Protein AF-T1HCA0-F1 (afdb_monomer_lite)

Sequence (231 aa):
MEELENKDWEEFSPDELRRVELMRLKTLHKGHDAMHTEMVIIFFVTIIVAQIGLVEWKRRYPKSYQLVTLAAMWIIPMCLSIKNQWWRFIFLWLVFSCITAFIVKKAIEKPISGNTPGLVYMWFLLIYQLSFLLGIIGYVLFLLFLIRIDMFLGIKSQTMLESAVLFGFYGLYYGVLGQDIAEISSDKMASHIGDCNSGLNQLVADAFFFAKNNRPCLFPEDQCPRGLPGF

Radius of gyration: 29.6 Å; chains: 1; bounding box: 60×50×98 Å

Structure (mmCIF, N/CA/C/O backbone):
data_AF-T1HCA0-F1
#
_entry.id   AF-T1HCA0-F1
#
loop_
_atom_site.group_PDB
_atom_site.id
_atom_site.type_symbol
_atom_site.label_atom_id
_atom_site.label_alt_id
_atom_site.label_comp_id
_atom_site.label_asym_id
_atom_site.label_entity_id
_atom_site.label_seq_id
_atom_site.pdbx_PDB_ins_code
_atom_site.Cartn_x
_atom_site.Cartn_y
_atom_site.Cartn_z
_atom_site.occupancy
_atom_site.B_iso_or_equiv
_atom_site.auth_seq_id
_atom_site.auth_comp_id
_atom_site.auth_asym_id
_atom_site.auth_atom_id
_atom_site.pdbx_PDB_model_num
ATOM 1 N N . MET A 1 1 ? 0.538 -16.085 -52.237 1.00 51.94 1 MET A N 1
ATOM 2 C CA . MET A 1 1 ? 1.836 -16.529 -51.680 1.00 51.94 1 MET A CA 1
ATOM 3 C C . MET A 1 1 ? 2.446 -17.622 -52.541 1.00 51.94 1 MET A C 1
ATOM 5 O O . MET A 1 1 ? 3.647 -17.575 -52.725 1.00 51.94 1 MET A O 1
ATOM 9 N N . GLU A 1 2 ? 1.635 -18.493 -53.150 1.00 54.34 2 GLU A N 1
ATOM 10 C CA . GLU A 1 2 ? 2.074 -19.520 -54.115 1.00 54.34 2 GLU A CA 1
ATOM 11 C C . GLU A 1 2 ? 2.831 -18.967 -55.342 1.00 54.34 2 GLU A C 1
ATOM 13 O O . GLU A 1 2 ? 3.819 -19.551 -55.762 1.00 54.34 2 GLU A O 1
ATOM 18 N N . GLU A 1 3 ? 2.459 -17.794 -55.873 1.00 57.34 3 GLU A N 1
ATOM 19 C CA . GLU A 1 3 ? 3.181 -17.173 -57.006 1.00 57.34 3 GLU A CA 1
ATOM 20 C C . GLU A 1 3 ? 4.570 -16.608 -56.644 1.00 57.34 3 GLU A C 1
ATOM 22 O O . GLU A 1 3 ? 5.377 -16.360 -57.533 1.00 57.34 3 GLU A O 1
ATOM 27 N N . LEU A 1 4 ? 4.865 -16.392 -55.355 1.00 56.53 4 LEU A N 1
ATOM 28 C CA . LEU A 1 4 ? 6.145 -15.828 -54.895 1.00 56.53 4 LEU A CA 1
ATOM 29 C C . LEU A 1 4 ? 7.152 -16.901 -54.466 1.00 56.53 4 LEU A C 1
ATOM 31 O O . LEU A 1 4 ? 8.326 -16.590 -54.300 1.00 56.53 4 LEU A O 1
ATOM 35 N N . GLU A 1 5 ? 6.700 -18.139 -54.269 1.00 60.38 5 GLU A N 1
ATOM 36 C CA . GLU A 1 5 ? 7.543 -19.260 -53.837 1.00 60.38 5 GLU A CA 1
ATOM 37 C C . GLU A 1 5 ? 8.277 -19.924 -55.016 1.00 60.38 5 GLU A C 1
ATOM 39 O O . GLU A 1 5 ? 9.292 -20.580 -54.819 1.00 60.38 5 GLU A O 1
ATOM 44 N N . ASN A 1 6 ? 7.802 -19.704 -56.248 1.00 58.50 6 ASN A N 1
ATOM 45 C CA . ASN A 1 6 ? 8.311 -20.344 -57.466 1.00 58.50 6 ASN A CA 1
ATOM 46 C C . ASN A 1 6 ? 9.224 -19.433 -58.318 1.00 58.50 6 ASN A C 1
ATOM 48 O O . ASN A 1 6 ? 9.432 -19.700 -59.499 1.00 58.50 6 ASN A O 1
ATOM 52 N N . LYS A 1 7 ? 9.720 -18.324 -57.749 1.00 60.06 7 LYS A N 1
ATOM 53 C CA . LYS A 1 7 ? 10.650 -17.393 -58.411 1.00 60.06 7 LYS A CA 1
ATOM 54 C C . LYS A 1 7 ? 12.031 -17.526 -57.766 1.00 60.06 7 LYS A C 1
ATOM 56 O O . LYS A 1 7 ? 12.153 -17.376 -56.551 1.00 60.06 7 LYS A O 1
ATOM 61 N N . ASP A 1 8 ? 13.049 -17.819 -58.572 1.00 65.38 8 ASP A N 1
ATOM 62 C CA . ASP A 1 8 ? 14.426 -18.007 -58.107 1.00 65.38 8 ASP A CA 1
ATOM 63 C C . ASP A 1 8 ? 14.933 -16.766 -57.345 1.00 65.38 8 ASP A C 1
ATOM 65 O O . AS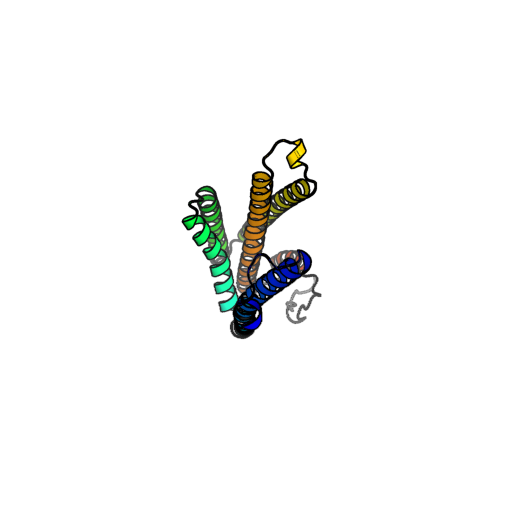P A 1 8 ? 14.748 -15.625 -57.775 1.00 65.38 8 ASP A O 1
ATOM 69 N N . TRP A 1 9 ? 15.595 -16.983 -56.199 1.00 58.47 9 TRP A N 1
ATOM 70 C CA . TRP A 1 9 ? 16.065 -15.934 -55.274 1.00 58.47 9 TRP A CA 1
ATOM 71 C C . TRP A 1 9 ? 17.003 -14.889 -55.908 1.00 58.47 9 TRP A C 1
ATOM 73 O O . TRP A 1 9 ? 17.239 -13.840 -55.309 1.00 58.47 9 TRP A O 1
ATOM 83 N N . GLU A 1 10 ? 17.529 -15.158 -57.105 1.00 61.62 10 GLU A N 1
ATOM 84 C CA . GLU A 1 10 ? 18.463 -14.295 -57.834 1.00 61.62 10 GLU A CA 1
ATOM 85 C C . GLU A 1 10 ? 17.783 -13.203 -58.686 1.00 61.62 10 GLU A C 1
ATOM 87 O O . GLU A 1 10 ? 18.464 -12.286 -59.140 1.00 61.62 10 GLU A O 1
ATOM 92 N N . GLU A 1 11 ? 16.456 -13.234 -58.873 1.00 66.81 11 GLU A N 1
ATOM 93 C CA . GLU A 1 11 ? 15.742 -12.294 -59.764 1.00 66.81 11 GLU A CA 1
ATOM 94 C C . GLU A 1 11 ? 14.946 -11.197 -59.020 1.00 66.81 11 GLU A C 1
ATOM 96 O O . GLU A 1 11 ? 14.224 -10.401 -59.626 1.00 66.81 11 GLU A O 1
ATOM 101 N N . PHE A 1 12 ? 15.052 -11.120 -57.692 1.00 63.50 12 PHE A N 1
ATOM 102 C CA . PHE A 1 12 ? 14.366 -10.079 -56.925 1.00 63.50 12 PHE A CA 1
ATOM 103 C C . PHE A 1 12 ? 15.141 -8.758 -56.955 1.00 63.50 12 PHE A C 1
ATOM 105 O O . PHE A 1 12 ? 16.256 -8.650 -56.440 1.00 63.50 12 PHE A O 1
ATOM 112 N N . SER A 1 13 ? 14.510 -7.707 -57.486 1.00 75.31 13 SER A N 1
ATOM 113 C CA . SER A 1 13 ? 14.992 -6.333 -57.294 1.00 75.31 13 SER A CA 1
ATOM 114 C C . SER A 1 13 ? 15.018 -5.992 -55.788 1.00 75.31 13 SER A C 1
ATOM 116 O O . SER A 1 13 ? 14.139 -6.449 -55.047 1.00 75.31 13 SER A O 1
ATOM 118 N N . PRO A 1 14 ? 15.971 -5.177 -55.286 1.00 78.38 14 PRO A N 1
ATOM 119 C CA . PRO A 1 14 ? 16.077 -4.829 -53.861 1.00 78.38 14 PRO A CA 1
ATOM 120 C C . PRO A 1 14 ? 14.783 -4.262 -53.246 1.00 78.38 14 PRO A C 1
ATOM 122 O O . PRO A 1 14 ? 14.549 -4.413 -52.043 1.00 78.38 14 PRO A O 1
ATOM 125 N N . ASP A 1 15 ? 13.914 -3.651 -54.053 1.00 78.69 15 ASP A N 1
ATOM 126 C CA . ASP A 1 15 ? 12.603 -3.168 -53.609 1.00 78.69 15 ASP A CA 1
ATOM 127 C C . ASP A 1 15 ? 11.562 -4.286 -53.463 1.00 78.69 15 ASP A C 1
ATOM 129 O O . ASP A 1 15 ? 10.713 -4.227 -52.569 1.00 78.69 15 ASP A O 1
ATOM 133 N N . GLU A 1 16 ? 11.621 -5.321 -54.302 1.00 80.44 16 GLU A N 1
ATOM 134 C CA . GLU A 1 16 ? 10.737 -6.487 -54.210 1.00 80.44 16 GLU A CA 1
ATOM 135 C C . GLU A 1 16 ? 11.078 -7.321 -52.975 1.00 80.44 16 GLU A C 1
ATOM 137 O O . GLU A 1 16 ? 10.179 -7.677 -52.210 1.00 80.44 16 GLU A O 1
ATOM 142 N N . LEU A 1 17 ? 12.373 -7.513 -52.698 1.00 81.94 17 LEU A N 1
ATOM 143 C CA . LEU A 1 17 ? 12.847 -8.196 -51.493 1.00 81.94 17 LEU A CA 1
ATOM 144 C C . LEU A 1 17 ? 12.362 -7.489 -50.217 1.00 81.94 17 LEU A C 1
ATOM 146 O O . LEU A 1 17 ? 11.850 -8.124 -49.294 1.00 81.94 17 LEU A O 1
ATOM 150 N N . ARG A 1 18 ? 12.438 -6.151 -50.184 1.00 82.44 18 ARG A N 1
ATOM 151 C CA . ARG A 1 18 ? 11.960 -5.347 -49.049 1.00 82.44 18 ARG A CA 1
ATOM 152 C C . ARG A 1 18 ? 10.444 -5.455 -48.859 1.00 82.44 18 ARG A C 1
ATOM 154 O O . ARG A 1 18 ? 9.968 -5.444 -47.725 1.00 82.44 18 ARG A O 1
ATOM 161 N N . ARG A 1 19 ? 9.675 -5.570 -49.948 1.00 84.44 19 ARG A N 1
ATOM 162 C CA . ARG A 1 19 ? 8.216 -5.773 -49.896 1.00 84.44 19 ARG A CA 1
ATOM 163 C C . ARG A 1 19 ? 7.855 -7.157 -49.375 1.00 84.44 19 ARG A C 1
ATOM 165 O O . ARG A 1 19 ? 6.946 -7.257 -48.553 1.00 84.44 19 ARG A O 1
ATOM 172 N N . VAL A 1 20 ? 8.563 -8.195 -49.818 1.00 83.25 20 VAL A N 1
ATOM 173 C CA . VAL A 1 20 ? 8.375 -9.567 -49.327 1.00 83.25 20 VAL A CA 1
ATOM 174 C C . VAL A 1 20 ? 8.704 -9.647 -47.838 1.00 83.25 20 VAL A C 1
ATOM 176 O O . VAL A 1 20 ? 7.881 -10.141 -47.068 1.00 83.25 20 VAL A O 1
ATOM 179 N N . GLU A 1 21 ? 9.824 -9.066 -47.403 1.00 84.88 21 GLU A N 1
ATOM 180 C CA . GLU A 1 21 ? 10.202 -9.033 -45.985 1.00 84.88 21 GLU A CA 1
ATOM 181 C C . GLU A 1 21 ? 9.181 -8.255 -45.144 1.00 84.88 21 GLU A C 1
ATOM 183 O O . GLU A 1 21 ? 8.747 -8.711 -44.089 1.00 8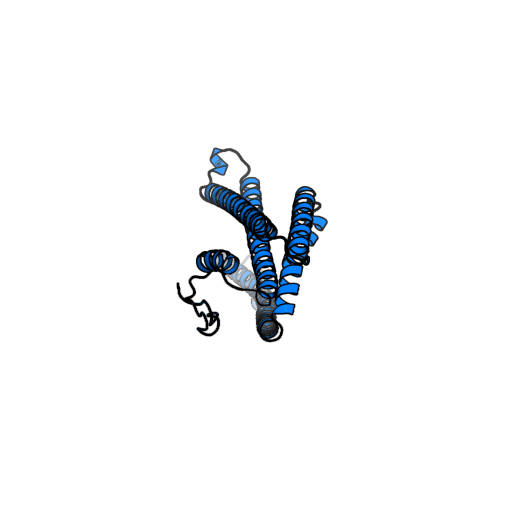4.88 21 GLU A O 1
ATOM 188 N N . LEU A 1 22 ? 8.690 -7.117 -45.640 1.00 85.69 22 LEU A N 1
ATOM 189 C CA . LEU A 1 22 ? 7.653 -6.343 -44.957 1.00 85.69 22 LEU A CA 1
ATOM 190 C C . LEU A 1 22 ? 6.315 -7.098 -44.877 1.00 85.69 22 LEU A C 1
ATOM 192 O O . LEU A 1 22 ? 5.613 -7.001 -43.869 1.00 85.69 22 LEU A O 1
ATOM 196 N N . MET A 1 23 ? 5.953 -7.870 -45.906 1.00 81.38 23 MET A N 1
ATOM 197 C CA . MET A 1 23 ? 4.779 -8.750 -45.874 1.00 81.38 23 MET A CA 1
ATOM 198 C C . MET A 1 23 ? 4.967 -9.915 -44.895 1.00 81.38 23 MET A C 1
ATOM 200 O O . MET A 1 23 ? 4.040 -10.243 -44.149 1.00 81.38 23 MET A O 1
ATOM 204 N N . ARG A 1 24 ? 6.170 -10.492 -44.826 1.00 80.75 24 ARG A N 1
ATOM 205 C CA . ARG A 1 24 ? 6.532 -11.529 -43.853 1.00 80.75 24 ARG A CA 1
ATOM 206 C C . ARG A 1 24 ? 6.477 -11.001 -42.417 1.00 80.75 24 ARG A C 1
ATOM 208 O O . ARG A 1 24 ? 5.853 -11.616 -41.559 1.00 80.75 24 ARG A O 1
ATOM 215 N N . LEU A 1 25 ? 7.022 -9.813 -42.162 1.00 78.31 25 LEU A N 1
ATOM 216 C CA . LEU A 1 25 ? 6.955 -9.157 -40.854 1.00 78.31 25 LEU A CA 1
ATOM 217 C C . LEU A 1 25 ? 5.512 -8.822 -40.455 1.00 78.31 25 LEU A C 1
ATOM 219 O O . LEU A 1 25 ? 5.135 -9.040 -39.304 1.00 78.31 25 LEU A O 1
ATOM 223 N N . LYS A 1 26 ? 4.683 -8.342 -41.391 1.00 79.88 26 LYS A N 1
ATOM 224 C CA . LYS A 1 26 ? 3.258 -8.061 -41.138 1.00 79.88 26 LYS A CA 1
ATOM 225 C C . LYS A 1 26 ? 2.451 -9.320 -40.837 1.00 79.88 26 LYS A C 1
ATOM 227 O O . LYS A 1 26 ? 1.577 -9.283 -39.979 1.00 79.88 26 LYS A O 1
ATOM 232 N N . THR A 1 27 ? 2.713 -10.423 -41.535 1.00 76.94 27 THR A N 1
ATOM 233 C CA . THR A 1 27 ? 2.020 -11.699 -41.288 1.00 76.94 27 THR A CA 1
ATOM 234 C C . THR A 1 27 ? 2.431 -12.311 -39.951 1.00 76.94 27 THR A C 1
ATOM 236 O O . THR A 1 27 ? 1.558 -12.777 -39.219 1.00 76.94 27 THR A O 1
ATOM 239 N N . LEU A 1 28 ? 3.714 -12.209 -39.583 1.00 75.94 28 LEU A N 1
ATOM 240 C CA . LEU A 1 28 ? 4.213 -12.625 -38.271 1.00 75.94 28 LEU A CA 1
ATOM 241 C C . LEU A 1 28 ? 3.566 -11.816 -37.129 1.00 75.94 28 LEU A C 1
ATOM 243 O O . LEU A 1 28 ? 3.091 -12.400 -36.156 1.00 75.94 28 LEU A O 1
ATOM 247 N N . HIS A 1 29 ? 3.477 -10.488 -37.275 1.00 71.75 29 HIS A N 1
ATOM 248 C CA . HIS A 1 29 ? 2.823 -9.628 -36.281 1.00 71.75 29 HIS A CA 1
ATOM 249 C C . HIS A 1 29 ? 1.315 -9.862 -36.216 1.00 71.75 29 HIS A C 1
ATOM 251 O O . HIS A 1 29 ? 0.778 -9.955 -35.126 1.00 71.75 29 HIS A O 1
ATOM 257 N N . LYS A 1 30 ? 0.623 -10.081 -37.339 1.00 74.50 30 LYS A N 1
ATOM 258 C CA . LYS A 1 30 ? -0.832 -10.308 -37.339 1.00 74.50 30 LYS A CA 1
ATOM 259 C C . LYS A 1 30 ? -1.256 -11.531 -36.513 1.00 74.50 30 LYS A C 1
ATOM 261 O O . LYS A 1 30 ? -2.300 -11.491 -35.866 1.00 74.50 30 LYS A O 1
ATOM 266 N N . GLY A 1 31 ? -0.464 -12.607 -36.528 1.00 71.12 31 GLY A N 1
ATOM 267 C CA . GLY A 1 31 ? -0.714 -13.786 -35.689 1.00 71.12 31 GLY A CA 1
ATOM 268 C C . GLY A 1 31 ? -0.434 -13.530 -34.204 1.00 71.12 31 GLY A C 1
ATOM 269 O O . GLY A 1 31 ? -1.200 -13.956 -33.343 1.00 71.12 31 GLY A O 1
ATOM 270 N N . HIS A 1 32 ? 0.629 -12.781 -33.911 1.00 74.25 32 HIS A N 1
ATOM 271 C CA . HIS A 1 32 ? 1.012 -12.400 -32.551 1.00 74.25 32 HIS A CA 1
ATOM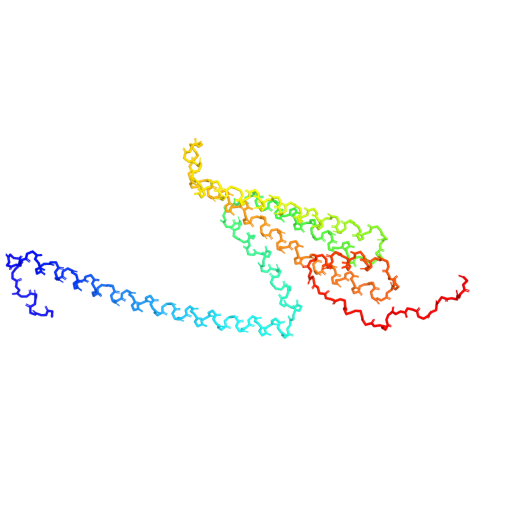 272 C C . HIS A 1 32 ? 0.032 -11.383 -31.929 1.00 74.25 32 HIS A C 1
ATOM 274 O O . HIS A 1 32 ? -0.367 -11.534 -30.777 1.00 74.25 32 HIS A O 1
ATOM 280 N N . ASP A 1 33 ? -0.429 -10.402 -32.706 1.00 76.94 33 ASP A N 1
ATOM 281 C CA . ASP A 1 33 ? -1.385 -9.363 -32.308 1.00 76.94 33 ASP A CA 1
ATOM 282 C C . ASP A 1 33 ? -2.769 -9.949 -32.022 1.00 76.94 33 ASP A C 1
ATOM 284 O O . ASP A 1 33 ? -3.442 -9.521 -31.083 1.00 76.94 33 ASP A O 1
ATOM 288 N N . ALA A 1 34 ? -3.188 -10.964 -32.787 1.00 79.62 34 ALA A N 1
ATOM 289 C CA . ALA A 1 34 ? -4.429 -11.689 -32.526 1.00 79.62 34 ALA A CA 1
ATOM 290 C C . ALA A 1 34 ? -4.383 -12.416 -31.168 1.00 79.62 34 ALA A C 1
ATOM 292 O O . ALA A 1 34 ? -5.332 -12.310 -30.392 1.00 79.62 34 ALA A O 1
ATOM 293 N N . MET A 1 35 ? -3.261 -13.071 -30.839 1.00 79.81 35 MET A N 1
ATOM 294 C CA . MET A 1 35 ? -3.070 -13.722 -29.533 1.00 79.81 35 MET A CA 1
ATOM 295 C C . MET A 1 35 ? -2.995 -12.717 -28.375 1.00 79.81 35 MET A C 1
ATOM 297 O O . MET A 1 35 ? -3.595 -12.942 -27.323 1.00 79.81 35 MET A O 1
ATOM 301 N N . HIS A 1 36 ? -2.304 -11.586 -28.554 1.00 85.31 36 HIS A N 1
ATOM 302 C CA . HIS A 1 36 ? -2.290 -10.515 -27.548 1.00 85.31 36 HIS A CA 1
ATOM 303 C C . HIS A 1 36 ? -3.674 -9.935 -27.306 1.00 85.31 36 HIS A C 1
ATOM 305 O O . HIS A 1 36 ? -4.057 -9.706 -26.160 1.00 85.31 36 HIS A O 1
ATOM 311 N N . THR A 1 37 ? -4.443 -9.736 -28.373 1.00 88.94 37 THR A N 1
ATOM 312 C CA . THR A 1 37 ? -5.800 -9.195 -28.284 1.00 88.94 37 THR A CA 1
ATOM 313 C C . THR A 1 37 ? -6.703 -10.113 -27.458 1.00 88.94 37 THR A C 1
ATOM 315 O O . THR A 1 37 ? -7.434 -9.631 -26.595 1.00 88.94 37 THR A O 1
ATOM 318 N N . GLU A 1 38 ? -6.609 -11.431 -27.644 1.00 88.12 38 GLU A N 1
ATOM 319 C CA . GLU A 1 38 ? -7.391 -12.400 -26.868 1.00 88.12 38 GLU A CA 1
ATOM 320 C C . GLU A 1 38 ? -7.034 -12.376 -25.371 1.00 88.12 38 GLU A C 1
ATOM 322 O O . GLU A 1 38 ? -7.925 -12.247 -24.524 1.00 88.12 38 GLU A O 1
ATOM 327 N N . MET A 1 39 ? -5.738 -12.413 -25.036 1.00 88.06 39 MET A N 1
ATOM 328 C CA . MET A 1 39 ? -5.272 -12.326 -23.645 1.00 88.06 39 MET A CA 1
ATOM 329 C C . MET A 1 39 ? -5.745 -11.035 -22.965 1.00 88.06 39 MET A C 1
ATOM 331 O O . MET A 1 39 ? -6.207 -11.060 -21.822 1.00 88.06 39 MET A O 1
ATOM 335 N N . VAL A 1 40 ? -5.676 -9.911 -23.681 1.00 91.69 40 VAL A N 1
ATOM 336 C CA . VAL A 1 40 ? -6.095 -8.600 -23.180 1.00 91.69 40 VAL A CA 1
ATOM 337 C C . VAL A 1 40 ? -7.606 -8.548 -22.947 1.00 91.69 40 VAL A C 1
ATOM 339 O O . VAL A 1 40 ? -8.038 -8.057 -21.905 1.00 91.69 40 VAL A O 1
ATOM 342 N N . ILE A 1 41 ? -8.423 -9.086 -23.856 1.00 93.56 41 ILE A N 1
ATOM 343 C CA . ILE A 1 41 ? -9.885 -9.097 -23.696 1.00 93.56 41 ILE A CA 1
ATOM 344 C C . ILE A 1 41 ? -10.294 -9.918 -22.469 1.00 93.56 41 ILE A C 1
ATOM 346 O O . ILE A 1 41 ? -11.071 -9.432 -21.643 1.00 93.56 41 ILE A O 1
ATOM 350 N N . ILE A 1 42 ? -9.745 -11.125 -22.300 1.00 93.88 42 ILE A N 1
ATOM 351 C CA . ILE A 1 42 ? -10.035 -11.970 -21.128 1.00 93.88 42 ILE A CA 1
ATOM 352 C C . ILE A 1 42 ? -9.595 -11.261 -19.840 1.00 93.88 42 ILE A C 1
ATOM 354 O O . ILE A 1 42 ? -10.330 -11.236 -18.849 1.00 93.88 42 ILE A O 1
ATOM 358 N N . PHE A 1 43 ? -8.428 -10.621 -19.855 1.00 94.31 43 PHE A N 1
ATOM 359 C CA . PHE A 1 43 ? -7.937 -9.831 -18.732 1.00 94.31 43 PHE A CA 1
ATOM 360 C C . PHE A 1 43 ? -8.872 -8.661 -18.376 1.00 94.31 43 PHE A C 1
ATOM 362 O O . PHE A 1 43 ? -9.226 -8.486 -17.211 1.00 94.31 43 PHE A O 1
ATOM 369 N N . PHE A 1 44 ? -9.360 -7.901 -19.359 1.00 95.62 44 PHE A N 1
ATOM 370 C CA . PHE A 1 44 ? -10.319 -6.822 -19.104 1.00 95.62 44 PHE A CA 1
ATOM 371 C C . PHE A 1 44 ? -11.641 -7.338 -18.539 1.00 95.62 44 PHE A C 1
ATOM 373 O O . PHE A 1 44 ? -12.142 -6.785 -17.560 1.00 95.62 44 PHE A O 1
ATOM 380 N N . VAL A 1 45 ? -12.191 -8.412 -19.110 1.00 96.25 45 VAL A N 1
ATOM 381 C CA . VAL A 1 45 ? -13.444 -9.009 -18.626 1.00 96.25 45 VAL A CA 1
ATOM 382 C C . VAL A 1 45 ? -13.287 -9.487 -17.183 1.00 96.25 45 VAL A C 1
ATOM 384 O O . VAL A 1 45 ? -14.115 -9.158 -16.332 1.00 96.25 45 VAL A O 1
ATOM 387 N N . THR A 1 46 ? -12.206 -10.208 -16.878 1.00 95.88 46 THR A N 1
ATOM 388 C CA . THR A 1 46 ? -11.936 -10.690 -15.514 1.00 95.88 46 THR A CA 1
ATOM 389 C C . THR A 1 46 ? -11.744 -9.546 -14.520 1.00 95.88 46 THR A C 1
ATOM 391 O O . THR A 1 46 ? -12.310 -9.610 -13.427 1.00 95.88 46 THR A O 1
ATOM 394 N N . ILE A 1 47 ? -11.044 -8.467 -14.894 1.00 95.56 47 ILE A N 1
ATOM 395 C CA . ILE A 1 47 ? -10.932 -7.267 -14.054 1.00 95.56 47 ILE A CA 1
ATOM 396 C C . ILE A 1 47 ? -12.306 -6.655 -13.801 1.00 95.56 47 ILE A C 1
ATOM 398 O O . ILE A 1 47 ? -12.632 -6.385 -12.650 1.00 95.56 47 ILE A O 1
ATOM 402 N N . ILE A 1 48 ? -13.123 -6.445 -14.835 1.00 96.31 48 ILE A N 1
ATOM 403 C CA . ILE A 1 48 ? -14.442 -5.813 -14.684 1.00 96.31 48 ILE A CA 1
ATOM 404 C C . ILE A 1 48 ? -15.317 -6.626 -13.723 1.00 96.31 48 ILE A C 1
ATOM 406 O O . ILE A 1 48 ? -15.897 -6.065 -12.791 1.00 96.31 48 ILE A O 1
ATOM 410 N N . VAL A 1 49 ? -15.363 -7.949 -13.896 1.00 96.25 49 VAL A N 1
ATOM 411 C CA . VAL A 1 49 ? -16.124 -8.842 -13.010 1.00 96.25 49 VAL A CA 1
ATOM 412 C C . VAL A 1 49 ? -15.595 -8.777 -11.574 1.00 96.25 49 VAL A C 1
ATOM 414 O O . VAL A 1 49 ? -16.386 -8.648 -10.638 1.00 96.25 49 VAL A O 1
ATOM 417 N N . ALA A 1 50 ? -14.272 -8.804 -11.386 1.00 93.50 50 ALA A N 1
ATOM 418 C CA . ALA A 1 50 ? -13.660 -8.683 -10.065 1.00 93.50 50 ALA A CA 1
ATOM 419 C C . ALA A 1 50 ? -13.986 -7.337 -9.395 1.00 93.50 50 ALA A C 1
ATOM 421 O O . ALA A 1 50 ? -14.335 -7.312 -8.215 1.00 93.50 50 ALA A O 1
ATOM 422 N N . GLN A 1 51 ? -13.937 -6.227 -10.140 1.00 93.69 51 GLN A N 1
ATOM 423 C CA . GLN A 1 51 ? -14.273 -4.896 -9.628 1.00 93.69 51 GLN A CA 1
ATOM 424 C C . GLN A 1 51 ? -15.736 -4.814 -9.182 1.00 93.69 51 GLN A C 1
ATOM 426 O O . GLN A 1 51 ? -16.014 -4.340 -8.080 1.00 93.69 51 GLN A O 1
ATOM 431 N N . ILE A 1 52 ? -16.673 -5.332 -9.986 1.00 95.50 52 ILE A N 1
ATOM 432 C CA . ILE A 1 52 ? -18.096 -5.383 -9.615 1.00 95.50 52 ILE A CA 1
ATOM 433 C C . ILE A 1 52 ? -18.283 -6.212 -8.337 1.00 95.50 52 ILE A C 1
ATOM 435 O O . ILE A 1 52 ? -18.969 -5.772 -7.411 1.00 95.50 52 ILE A O 1
ATOM 439 N N . GLY A 1 53 ? -17.634 -7.377 -8.257 1.00 92.56 53 GLY A N 1
ATOM 440 C CA . GLY A 1 53 ? -17.679 -8.238 -7.076 1.00 92.56 53 GLY A CA 1
ATOM 441 C C . GLY A 1 53 ? -17.163 -7.545 -5.813 1.00 92.56 53 GLY A C 1
ATOM 442 O O . GLY A 1 53 ? -17.818 -7.601 -4.773 1.00 92.56 53 GLY A O 1
ATOM 443 N N . LEU A 1 54 ? -16.032 -6.837 -5.902 1.00 89.44 54 LEU A N 1
ATOM 444 C CA . LEU A 1 54 ? -15.456 -6.091 -4.778 1.00 89.44 54 LEU A CA 1
ATOM 445 C C . LEU A 1 54 ? -16.361 -4.945 -4.313 1.00 89.44 54 LEU A C 1
ATOM 447 O O . LEU A 1 54 ? -16.561 -4.774 -3.109 1.00 89.44 54 LEU A O 1
ATOM 451 N N . VAL A 1 55 ? -16.935 -4.177 -5.244 1.00 91.25 55 VAL A N 1
ATOM 452 C CA . VAL A 1 55 ? -17.839 -3.064 -4.914 1.00 91.25 55 VAL A CA 1
ATOM 453 C C . VAL A 1 55 ? -19.114 -3.577 -4.245 1.00 91.25 55 VAL A C 1
ATOM 455 O O . VAL A 1 55 ? -19.526 -3.041 -3.212 1.00 91.25 55 VAL A O 1
ATOM 458 N N . GLU A 1 56 ? -19.717 -4.640 -4.780 1.00 92.88 56 GLU A N 1
ATOM 459 C CA . GLU A 1 56 ? -20.928 -5.224 -4.200 1.00 92.88 56 GLU A CA 1
ATOM 460 C C . GLU A 1 56 ? -20.647 -5.863 -2.832 1.00 92.88 56 GLU A C 1
ATOM 462 O O . GLU A 1 56 ? -21.443 -5.719 -1.900 1.00 92.88 56 GLU A O 1
ATOM 467 N N . TRP A 1 57 ? -19.486 -6.502 -2.665 1.00 90.69 57 TRP A N 1
ATOM 468 C CA . TRP A 1 57 ? -19.068 -7.048 -1.377 1.00 90.69 57 TRP A CA 1
ATOM 469 C C . TRP A 1 57 ? -18.860 -5.951 -0.328 1.00 90.69 57 TRP A C 1
ATOM 471 O O . TRP A 1 57 ? -19.384 -6.065 0.785 1.00 90.69 57 TRP A O 1
ATOM 481 N N . LYS A 1 58 ? -18.190 -4.850 -0.694 1.00 87.50 58 LYS A N 1
ATOM 482 C CA . LYS A 1 58 ? -18.032 -3.674 0.174 1.00 87.50 58 LYS A CA 1
ATOM 483 C C . LYS A 1 58 ? -19.385 -3.089 0.589 1.00 87.50 58 LYS A C 1
ATOM 485 O O . LYS A 1 58 ? -19.538 -2.679 1.738 1.00 87.50 58 LYS A O 1
ATOM 490 N N . ARG A 1 59 ? -20.367 -3.074 -0.320 1.00 85.44 59 ARG A N 1
ATOM 491 C CA . ARG A 1 59 ? -21.724 -2.568 -0.057 1.00 85.44 59 ARG A CA 1
ATOM 492 C C . ARG A 1 59 ? -22.516 -3.466 0.896 1.00 85.44 59 ARG A C 1
ATOM 494 O O . ARG A 1 59 ? -23.204 -2.947 1.769 1.00 85.44 59 ARG A O 1
ATOM 501 N N . ARG A 1 60 ? -22.431 -4.794 0.743 1.00 86.50 60 ARG A N 1
ATOM 502 C CA . ARG A 1 60 ? -23.193 -5.752 1.570 1.00 86.50 60 ARG A CA 1
ATOM 503 C C . ARG A 1 60 ? -22.574 -6.005 2.940 1.00 86.50 60 ARG A C 1
ATOM 505 O O . ARG A 1 60 ? -23.302 -6.100 3.922 1.00 86.50 60 ARG A O 1
ATOM 512 N N . TYR A 1 61 ? -21.249 -6.127 3.011 1.00 86.94 61 TYR A N 1
ATOM 513 C CA . TYR A 1 61 ? -20.542 -6.527 4.230 1.00 86.94 61 TYR A CA 1
ATOM 514 C C . TYR A 1 61 ? -19.311 -5.647 4.480 1.00 86.94 61 TYR A C 1
ATOM 516 O O . TYR A 1 61 ? -18.179 -6.135 4.408 1.00 86.94 61 TYR A O 1
ATOM 524 N N . PRO A 1 62 ? -19.496 -4.362 4.836 1.00 80.31 62 PRO A N 1
ATOM 525 C CA . PRO A 1 62 ? -18.389 -3.417 4.986 1.00 80.31 62 PRO A CA 1
ATOM 526 C C . PRO A 1 62 ? -17.366 -3.856 6.043 1.00 80.31 62 PRO A C 1
ATOM 528 O O . PRO A 1 62 ? -16.165 -3.738 5.818 1.00 80.31 62 PRO A O 1
ATOM 531 N N . LYS A 1 63 ? -17.816 -4.440 7.164 1.00 76.81 63 LYS A N 1
ATOM 532 C CA . LYS A 1 63 ? -16.923 -4.917 8.236 1.00 76.81 63 LYS A CA 1
ATOM 533 C C . LYS A 1 63 ? -16.075 -6.122 7.812 1.00 76.81 63 LYS A C 1
ATOM 535 O O . LYS A 1 63 ? -14.898 -6.188 8.150 1.00 76.81 63 LYS A O 1
ATOM 540 N N . SER A 1 64 ? -16.651 -7.059 7.053 1.00 84.19 64 SER A N 1
ATOM 541 C CA . SER A 1 64 ? -15.905 -8.205 6.513 1.00 84.19 64 SER A CA 1
ATOM 542 C C . SER A 1 64 ? -14.921 -7.755 5.437 1.00 84.19 64 SER A C 1
ATOM 544 O O . SER A 1 64 ? -13.762 -8.156 5.483 1.00 84.19 64 SER A O 1
ATOM 546 N N . TYR A 1 65 ? -15.354 -6.864 4.540 1.00 85.25 65 TYR A N 1
ATOM 547 C CA . TYR A 1 65 ? -14.497 -6.273 3.518 1.00 85.25 65 TYR A CA 1
ATOM 548 C C . TYR A 1 65 ? -13.281 -5.585 4.147 1.00 85.25 65 TYR A C 1
ATOM 550 O O . TYR A 1 65 ? -12.163 -5.951 3.813 1.00 85.25 65 TYR A O 1
ATOM 558 N N . GLN A 1 66 ? -13.484 -4.683 5.118 1.00 80.94 66 GLN A N 1
ATOM 559 C CA . GLN A 1 66 ? -12.393 -3.977 5.805 1.00 80.94 66 GLN A CA 1
ATOM 560 C C . GLN A 1 66 ? -11.398 -4.934 6.476 1.00 80.94 66 GLN A C 1
ATOM 562 O O . GLN A 1 66 ? -10.191 -4.744 6.354 1.00 80.94 66 GLN A O 1
ATOM 567 N N . LEU A 1 67 ? -11.877 -5.981 7.161 1.00 82.81 67 LEU A N 1
ATOM 568 C CA . LEU A 1 67 ? -10.995 -6.964 7.800 1.00 82.81 67 LEU A CA 1
ATOM 569 C C . LEU A 1 67 ? -10.196 -7.775 6.779 1.00 82.81 67 LEU A C 1
ATOM 571 O O . LEU A 1 67 ? -9.000 -7.984 6.977 1.00 82.81 67 LEU A O 1
ATOM 575 N N . VAL A 1 68 ? -10.833 -8.225 5.694 1.00 86.94 68 VAL A N 1
ATOM 576 C CA . VAL A 1 68 ? -10.138 -9.011 4.668 1.00 86.94 68 VAL A CA 1
ATOM 577 C C . VAL A 1 68 ? -9.160 -8.143 3.889 1.00 86.94 68 VAL A C 1
ATOM 579 O O . VAL A 1 68 ? -8.044 -8.592 3.648 1.00 86.94 68 VAL A O 1
ATOM 582 N N . THR A 1 69 ? -9.511 -6.904 3.539 1.00 86.31 69 THR A N 1
ATOM 583 C CA . THR A 1 69 ? -8.575 -5.996 2.864 1.00 86.31 69 THR A CA 1
ATOM 584 C C . THR A 1 69 ? -7.404 -5.635 3.762 1.00 86.31 69 THR A C 1
ATOM 586 O O . THR A 1 69 ? -6.273 -5.660 3.290 1.00 86.31 69 THR A O 1
ATOM 589 N N . LEU A 1 70 ? -7.639 -5.395 5.056 1.00 83.88 70 LEU A N 1
ATOM 590 C CA . LEU A 1 70 ? -6.566 -5.162 6.021 1.00 83.88 70 LEU A CA 1
ATOM 591 C C . LEU A 1 70 ? -5.648 -6.388 6.129 1.00 83.88 70 LEU A C 1
ATOM 593 O O . LEU A 1 70 ? -4.429 -6.258 6.048 1.00 83.88 70 LEU A O 1
ATOM 597 N N . ALA A 1 71 ? -6.222 -7.587 6.263 1.00 86.19 71 ALA A N 1
ATOM 598 C CA . ALA A 1 71 ? -5.455 -8.827 6.341 1.00 86.19 71 ALA A CA 1
ATOM 599 C C . ALA A 1 71 ? -4.673 -9.096 5.048 1.00 86.19 71 ALA A C 1
ATOM 601 O O . ALA A 1 71 ? -3.497 -9.443 5.102 1.00 86.19 71 ALA A O 1
ATOM 602 N N . ALA A 1 72 ? -5.292 -8.895 3.884 1.00 86.69 72 ALA A N 1
ATOM 603 C CA . ALA A 1 72 ? -4.643 -9.047 2.590 1.00 86.69 72 ALA A CA 1
ATOM 604 C C . ALA A 1 72 ? -3.489 -8.050 2.436 1.00 86.69 72 ALA A C 1
ATOM 606 O O . ALA A 1 72 ? -2.377 -8.454 2.093 1.00 86.69 72 ALA A O 1
ATOM 607 N N . MET A 1 73 ? -3.720 -6.773 2.755 1.00 85.75 73 MET A N 1
ATOM 608 C CA . MET A 1 73 ? -2.691 -5.740 2.670 1.00 85.75 73 MET A CA 1
ATOM 609 C C . MET A 1 73 ? -1.532 -6.020 3.635 1.00 85.75 73 MET A C 1
ATOM 611 O O . MET A 1 73 ? -0.386 -5.785 3.276 1.00 85.75 73 MET A O 1
ATOM 615 N N . TRP A 1 74 ? -1.797 -6.607 4.804 1.00 85.12 74 TRP A N 1
ATOM 616 C CA . TRP A 1 74 ? -0.776 -7.001 5.780 1.00 85.12 74 TRP A CA 1
ATOM 617 C C . TRP A 1 74 ? 0.005 -8.267 5.354 1.00 85.12 74 TRP A C 1
ATOM 619 O O . TRP A 1 74 ? 1.232 -8.322 5.486 1.00 85.12 74 TRP A O 1
ATOM 629 N N . ILE A 1 75 ? -0.678 -9.296 4.837 1.00 85.31 75 ILE A N 1
ATOM 630 C CA . ILE A 1 75 ? -0.097 -10.622 4.544 1.00 85.31 75 ILE A CA 1
ATOM 631 C C . ILE A 1 75 ? 0.649 -10.651 3.204 1.00 85.31 75 ILE A C 1
ATOM 633 O O . ILE A 1 75 ? 1.699 -11.291 3.113 1.00 85.31 75 ILE A O 1
ATOM 637 N N . ILE A 1 76 ? 0.147 -9.975 2.164 1.00 86.44 76 ILE A N 1
ATOM 638 C CA . ILE A 1 76 ? 0.739 -10.032 0.814 1.00 86.44 76 ILE A CA 1
ATOM 639 C C . ILE A 1 76 ? 2.223 -9.600 0.827 1.00 86.44 76 ILE A C 1
ATOM 641 O O . ILE A 1 76 ? 3.065 -10.369 0.350 1.00 86.44 76 ILE A O 1
ATOM 645 N N . PRO A 1 77 ? 2.603 -8.451 1.421 1.00 80.88 77 PRO A N 1
ATOM 646 C CA . PRO A 1 77 ? 4.001 -8.010 1.465 1.00 80.88 77 PRO A CA 1
ATOM 647 C C . PRO A 1 77 ? 4.884 -8.910 2.331 1.00 80.88 77 PRO A C 1
ATOM 649 O O . PRO A 1 77 ? 6.069 -9.082 2.042 1.00 80.88 77 PRO A O 1
ATOM 652 N N . MET A 1 78 ? 4.311 -9.533 3.363 1.00 80.25 78 MET A N 1
ATOM 653 C CA . MET A 1 78 ? 5.010 -10.506 4.201 1.00 80.25 78 MET A CA 1
ATOM 654 C C . MET A 1 78 ? 5.333 -11.786 3.420 1.00 80.25 78 MET A C 1
ATOM 656 O O . MET A 1 78 ? 6.483 -12.228 3.424 1.00 80.25 78 MET A O 1
ATOM 660 N N . CYS A 1 79 ? 4.369 -12.325 2.670 1.00 83.81 79 CYS A N 1
ATOM 661 C CA . CYS A 1 79 ? 4.585 -13.498 1.825 1.00 83.81 79 CYS A CA 1
ATOM 662 C C . CYS A 1 79 ? 5.688 -13.244 0.782 1.00 83.81 79 CYS A C 1
ATOM 664 O O . CYS A 1 79 ? 6.602 -14.058 0.632 1.00 83.81 79 CYS A O 1
ATOM 666 N N . LEU A 1 80 ? 5.659 -12.082 0.119 1.00 82.44 80 LEU A N 1
ATOM 667 C CA . LEU A 1 80 ? 6.694 -11.686 -0.843 1.00 82.44 80 LEU A CA 1
ATOM 668 C C . LEU A 1 80 ? 8.078 -11.552 -0.189 1.00 82.44 80 LEU A C 1
ATOM 670 O O . LEU A 1 80 ? 9.073 -12.026 -0.737 1.00 82.44 80 LEU A O 1
ATOM 674 N N . SER A 1 81 ? 8.144 -10.970 1.008 1.00 81.19 81 SER A N 1
ATOM 675 C CA . SER A 1 81 ? 9.409 -10.746 1.720 1.00 81.19 81 SER A CA 1
ATOM 676 C C . SER A 1 81 ? 10.057 -12.039 2.221 1.00 81.19 81 SER A C 1
ATOM 678 O O . SER A 1 81 ? 11.284 -12.153 2.207 1.00 81.19 81 SER A O 1
ATOM 680 N N . ILE A 1 82 ? 9.254 -13.034 2.616 1.00 81.06 82 ILE A N 1
ATOM 681 C CA . ILE A 1 82 ? 9.742 -14.372 2.988 1.00 81.06 82 ILE A CA 1
ATOM 682 C C . ILE A 1 82 ? 10.311 -15.095 1.763 1.00 81.06 82 ILE A C 1
ATOM 684 O O . ILE A 1 82 ? 11.405 -15.664 1.840 1.00 81.06 82 ILE A O 1
ATOM 688 N N . LYS A 1 83 ? 9.615 -15.033 0.617 1.00 81.19 83 LYS A N 1
ATOM 689 C CA . LYS A 1 83 ? 10.091 -15.645 -0.636 1.00 81.19 83 LYS A CA 1
ATOM 690 C C . LYS A 1 83 ? 11.404 -15.028 -1.122 1.00 81.19 83 LYS A C 1
ATOM 692 O O . LYS A 1 83 ? 12.260 -15.756 -1.609 1.00 81.19 83 LYS A O 1
ATOM 697 N N . ASN A 1 84 ? 11.588 -13.724 -0.924 1.00 79.38 84 ASN A N 1
ATOM 698 C CA . ASN A 1 84 ? 12.806 -13.011 -1.316 1.00 79.38 84 ASN A CA 1
ATOM 699 C C . ASN A 1 84 ? 13.913 -13.011 -0.236 1.00 79.38 84 ASN A C 1
ATOM 701 O O . ASN A 1 84 ? 14.961 -12.408 -0.457 1.00 79.38 84 ASN A O 1
ATOM 705 N N . GLN A 1 85 ? 13.714 -13.677 0.915 1.00 70.62 85 GLN A N 1
ATOM 706 C CA . GLN A 1 85 ? 14.673 -13.753 2.037 1.00 70.62 85 GLN A CA 1
ATOM 707 C C . GLN A 1 85 ? 15.140 -12.378 2.561 1.00 70.62 85 GLN A C 1
ATOM 709 O O . GLN A 1 85 ? 16.293 -12.179 2.951 1.00 70.62 85 GLN A O 1
ATOM 714 N N . TRP A 1 86 ? 14.237 -11.397 2.602 1.00 76.94 86 TRP A N 1
ATOM 715 C CA . TRP A 1 86 ? 14.545 -10.044 3.075 1.00 76.94 86 TRP A CA 1
ATOM 716 C C . TRP A 1 86 ? 14.394 -9.923 4.596 1.00 76.94 86 TRP A C 1
ATOM 718 O O . TRP A 1 86 ? 13.420 -9.377 5.113 1.00 76.94 86 TRP A O 1
ATOM 728 N N . TRP A 1 87 ? 15.405 -10.392 5.331 1.00 78.38 87 TRP A N 1
ATOM 729 C CA . TRP A 1 87 ? 15.424 -10.413 6.804 1.00 78.38 87 TRP A CA 1
ATOM 730 C C . TRP A 1 87 ? 15.167 -9.049 7.466 1.00 78.38 87 TRP A C 1
ATOM 732 O O . TRP A 1 87 ? 14.488 -8.974 8.489 1.00 78.38 87 TRP A O 1
ATOM 742 N N . ARG A 1 88 ? 15.649 -7.954 6.861 1.00 78.50 88 ARG A N 1
ATOM 743 C CA . ARG A 1 88 ? 15.434 -6.583 7.365 1.00 78.50 88 ARG A CA 1
ATOM 744 C C . ARG A 1 88 ? 13.952 -6.191 7.365 1.00 78.50 88 ARG A C 1
ATOM 746 O O . ARG A 1 88 ? 13.485 -5.582 8.323 1.00 78.50 88 ARG A O 1
ATOM 753 N N . PHE A 1 89 ? 13.220 -6.572 6.315 1.00 79.50 89 PHE A N 1
ATOM 754 C CA . PHE A 1 89 ? 11.781 -6.323 6.202 1.00 79.50 89 PHE A CA 1
ATOM 755 C C . PHE A 1 89 ? 11.020 -7.119 7.260 1.00 79.50 89 PHE A C 1
ATOM 757 O O . PHE A 1 89 ? 10.176 -6.564 7.954 1.00 79.50 89 PHE A O 1
ATOM 764 N N . ILE A 1 90 ? 11.356 -8.404 7.418 1.00 82.88 90 ILE A N 1
ATOM 765 C CA . ILE A 1 90 ? 10.694 -9.304 8.371 1.00 82.88 90 ILE A CA 1
ATOM 766 C C . ILE A 1 90 ? 10.843 -8.782 9.804 1.00 82.88 90 ILE A C 1
ATOM 768 O O . ILE A 1 90 ? 9.866 -8.765 10.549 1.00 82.88 90 ILE A O 1
ATOM 772 N N . PHE A 1 91 ? 12.033 -8.302 10.177 1.00 85.25 91 PHE A N 1
ATOM 773 C CA . PHE A 1 91 ? 12.261 -7.723 11.501 1.00 85.25 91 PHE A CA 1
ATOM 774 C C . PHE A 1 91 ? 11.405 -6.472 11.744 1.00 85.25 91 PHE A C 1
ATOM 776 O O . PHE A 1 91 ? 10.675 -6.415 12.733 1.00 85.25 91 PHE A O 1
ATOM 783 N N . LEU A 1 92 ? 11.445 -5.493 10.831 1.00 83.75 92 LEU A N 1
ATOM 784 C CA . LEU A 1 92 ? 10.645 -4.265 10.948 1.00 83.75 92 LEU A CA 1
ATOM 785 C C . LEU A 1 92 ? 9.143 -4.564 10.978 1.00 83.75 92 LEU A C 1
ATOM 787 O O . LEU A 1 92 ? 8.417 -4.010 11.801 1.00 83.75 92 LEU A O 1
ATOM 791 N N . TRP A 1 93 ? 8.693 -5.485 10.128 1.00 86.44 93 TRP A N 1
ATOM 792 C CA . TRP A 1 93 ? 7.306 -5.924 10.069 1.00 86.44 93 TRP A CA 1
ATOM 793 C C . TRP A 1 93 ? 6.865 -6.607 11.368 1.00 86.44 93 TRP A C 1
ATOM 795 O O . TRP A 1 93 ? 5.757 -6.356 11.840 1.00 86.44 93 TRP A O 1
ATOM 805 N N . LEU A 1 94 ? 7.719 -7.436 11.980 1.00 85.88 94 LEU A N 1
ATOM 806 C CA . LEU A 1 94 ? 7.413 -8.117 13.240 1.00 85.88 94 LEU A CA 1
ATOM 807 C C . LEU A 1 94 ? 7.318 -7.118 14.392 1.00 85.88 94 LEU A C 1
ATOM 809 O O . LEU A 1 94 ? 6.366 -7.180 15.170 1.00 85.88 94 LEU A O 1
ATOM 813 N N . VAL A 1 95 ? 8.254 -6.169 14.473 1.00 86.44 95 VAL A N 1
ATOM 814 C CA . VAL A 1 95 ? 8.210 -5.079 15.460 1.00 86.44 95 VAL A CA 1
ATOM 815 C C . VAL A 1 95 ? 6.933 -4.261 15.282 1.00 86.44 95 VAL A C 1
ATOM 817 O O . VAL A 1 95 ? 6.188 -4.077 16.244 1.00 86.44 95 VAL A O 1
ATOM 820 N N . PHE A 1 96 ? 6.627 -3.843 14.053 1.00 85.00 96 PHE A N 1
ATOM 821 C CA . PHE A 1 96 ? 5.405 -3.104 13.744 1.00 85.00 96 PHE A CA 1
ATOM 822 C C . PHE A 1 96 ? 4.149 -3.894 14.136 1.00 85.00 96 PHE A C 1
ATOM 824 O O . PHE A 1 96 ? 3.257 -3.355 14.791 1.00 85.00 96 PHE A O 1
ATOM 831 N N . SER A 1 97 ? 4.101 -5.183 13.801 1.00 86.56 97 SER A N 1
ATOM 832 C CA . SER A 1 97 ? 2.974 -6.068 14.106 1.00 86.56 97 SER A CA 1
ATOM 833 C C . SER A 1 97 ? 2.779 -6.258 15.608 1.00 86.56 97 SER A C 1
ATOM 835 O O . SER A 1 97 ? 1.656 -6.177 16.104 1.00 86.56 97 SER A O 1
ATOM 837 N N . CYS A 1 98 ? 3.873 -6.457 16.344 1.00 86.19 98 CYS A N 1
ATOM 838 C CA . CYS A 1 98 ? 3.859 -6.617 17.793 1.00 86.19 98 CYS A CA 1
ATOM 839 C C . CYS A 1 98 ? 3.361 -5.346 18.491 1.00 86.19 98 CYS A C 1
ATOM 841 O O . CYS A 1 98 ? 2.449 -5.410 19.319 1.00 86.19 98 CYS A O 1
ATOM 843 N N . ILE A 1 99 ? 3.895 -4.179 18.114 1.00 83.88 99 ILE A N 1
ATOM 844 C CA . ILE A 1 99 ? 3.481 -2.910 18.723 1.00 83.88 99 ILE A CA 1
ATOM 845 C C . ILE A 1 99 ? 2.029 -2.594 18.361 1.00 83.88 99 ILE A C 1
ATOM 847 O O . ILE A 1 99 ? 1.249 -2.205 19.225 1.00 83.88 99 ILE A O 1
ATOM 851 N N . THR A 1 100 ? 1.624 -2.833 17.115 1.00 83.06 100 THR A N 1
ATOM 852 C CA . THR A 1 100 ? 0.242 -2.601 16.685 1.00 83.06 100 THR A CA 1
ATOM 853 C C . THR A 1 100 ? -0.742 -3.503 17.429 1.00 83.06 100 THR A C 1
ATOM 855 O O . THR A 1 100 ? -1.765 -3.024 17.914 1.00 83.06 100 THR A O 1
ATOM 858 N N . ALA A 1 101 ? -0.411 -4.783 17.614 1.00 82.69 101 ALA A N 1
ATOM 859 C CA . ALA A 1 101 ? -1.216 -5.697 18.421 1.00 82.69 101 ALA A CA 1
ATOM 860 C C . ALA A 1 101 ? -1.298 -5.251 19.892 1.00 82.69 101 ALA A C 1
ATOM 862 O O . ALA A 1 101 ? -2.373 -5.304 20.489 1.00 82.69 101 ALA A O 1
ATOM 863 N N . PHE A 1 102 ? -0.194 -4.764 20.468 1.00 82.56 102 PHE A N 1
ATOM 864 C CA . PHE A 1 102 ? -0.163 -4.231 21.832 1.00 82.56 102 PHE A CA 1
ATOM 865 C C . PHE A 1 102 ? -1.055 -2.992 21.997 1.00 82.56 102 PHE A C 1
ATOM 867 O O . PHE A 1 102 ? -1.830 -2.909 22.951 1.00 82.56 102 PHE A O 1
ATOM 874 N N . ILE A 1 103 ? -0.986 -2.056 21.050 1.00 75.81 103 ILE A N 1
ATOM 875 C CA . ILE A 1 103 ? -1.797 -0.834 21.038 1.00 75.81 103 ILE A CA 1
ATOM 876 C C . ILE A 1 103 ? -3.283 -1.168 20.882 1.00 75.81 103 ILE A C 1
ATOM 878 O O . ILE A 1 103 ? -4.100 -0.682 21.663 1.00 75.81 103 ILE A O 1
ATOM 882 N N . VAL A 1 104 ? -3.636 -2.056 19.947 1.00 72.94 104 VAL A N 1
ATOM 883 C CA . VAL A 1 104 ? -5.025 -2.502 19.746 1.00 72.94 104 VAL A CA 1
ATOM 884 C C . VAL A 1 104 ? -5.552 -3.241 20.976 1.00 72.94 104 VAL A C 1
ATOM 886 O O . VAL A 1 104 ? -6.694 -3.022 21.373 1.00 72.94 104 VAL A O 1
ATOM 889 N N . LYS A 1 105 ? -4.731 -4.074 21.626 1.00 75.88 105 LYS A N 1
ATOM 890 C CA . LYS A 1 105 ? -5.115 -4.747 22.873 1.00 75.88 105 LYS A CA 1
ATOM 891 C C . LYS A 1 105 ? -5.415 -3.732 23.978 1.00 75.88 105 LYS A C 1
ATOM 893 O O . LYS A 1 105 ? -6.476 -3.812 24.592 1.00 75.88 105 LYS A O 1
ATOM 898 N N . LYS A 1 106 ? -4.545 -2.734 24.167 1.00 70.31 106 LYS A N 1
ATOM 899 C CA . LYS A 1 106 ? -4.776 -1.642 25.127 1.00 70.31 106 LYS A CA 1
ATOM 900 C C . LYS A 1 106 ? -5.995 -0.781 24.795 1.00 70.31 106 LYS A C 1
ATOM 902 O O . LYS A 1 106 ? -6.626 -0.271 25.712 1.00 70.31 106 LYS A O 1
ATOM 907 N N . ALA A 1 107 ? -6.341 -0.627 23.519 1.00 64.62 107 ALA A N 1
ATOM 908 C CA . ALA A 1 107 ? -7.536 0.107 23.102 1.00 64.62 107 ALA A CA 1
ATOM 909 C C . ALA A 1 107 ? -8.852 -0.649 23.392 1.00 64.62 107 ALA A C 1
ATOM 911 O O . ALA A 1 107 ? -9.907 -0.023 23.433 1.00 64.62 107 ALA A O 1
ATOM 912 N N . ILE A 1 108 ? -8.798 -1.975 23.580 1.00 65.69 108 ILE A N 1
ATOM 913 C CA . ILE A 1 108 ? -9.970 -2.849 23.793 1.00 65.69 108 ILE A CA 1
ATOM 914 C C . ILE A 1 108 ? -10.138 -3.249 25.277 1.00 65.69 108 ILE A C 1
ATOM 916 O O . ILE A 1 108 ? -11.223 -3.664 25.688 1.00 65.69 108 ILE A O 1
ATOM 920 N N . GLU A 1 109 ? -9.093 -3.138 26.105 1.00 62.47 109 GLU A N 1
ATOM 921 C CA . GLU A 1 109 ? -9.154 -3.484 27.534 1.00 62.47 109 GLU A CA 1
ATOM 922 C C . GLU A 1 109 ? -10.122 -2.572 28.322 1.00 62.47 109 GLU A C 1
ATOM 924 O O . GLU A 1 109 ? -10.051 -1.344 28.270 1.00 62.47 109 GLU A O 1
ATOM 929 N N . LYS A 1 110 ? -11.030 -3.193 29.094 1.00 56.50 110 LYS A N 1
ATOM 930 C CA . LYS A 1 110 ? -11.901 -2.527 30.080 1.00 56.50 110 LYS A CA 1
ATOM 931 C C . LYS A 1 110 ? -11.281 -2.646 31.484 1.00 56.50 110 LYS A C 1
ATOM 933 O O . LYS A 1 110 ? -10.847 -3.748 31.820 1.00 56.50 110 LYS A O 1
ATOM 938 N N . PRO A 1 111 ? -11.333 -1.617 32.354 1.00 50.97 111 PRO A N 1
ATOM 939 C CA . PRO A 1 111 ? -11.754 -0.234 32.119 1.00 50.97 111 PRO A CA 1
ATOM 940 C C . PRO A 1 111 ? -10.656 0.590 31.429 1.00 50.97 111 PRO A C 1
ATOM 942 O O . PRO A 1 111 ? -9.471 0.444 31.726 1.00 50.97 111 PRO A O 1
ATOM 945 N N . ILE A 1 112 ? -11.058 1.496 30.536 1.00 58.44 112 ILE A N 1
ATOM 946 C CA . ILE A 1 112 ? -10.129 2.389 29.839 1.00 58.44 112 ILE A CA 1
ATOM 947 C C . ILE A 1 112 ? -9.575 3.380 30.867 1.00 58.44 112 ILE A C 1
ATOM 949 O O . ILE A 1 112 ? -10.254 4.322 31.272 1.00 58.44 112 ILE A O 1
ATOM 953 N N . SER A 1 113 ? -8.341 3.163 31.323 1.00 52.22 113 SER A N 1
ATOM 954 C CA . SER A 1 113 ? -7.661 4.136 32.179 1.00 52.22 113 SER A CA 1
ATOM 955 C C . SER A 1 113 ? -7.518 5.466 31.421 1.00 52.22 113 SER A C 1
ATOM 957 O O . SER A 1 113 ? -7.191 5.464 30.230 1.00 52.22 113 SER A O 1
ATOM 959 N N . GLY A 1 114 ? -7.758 6.604 32.081 1.00 54.53 114 GLY A N 1
ATOM 960 C CA . GLY A 1 114 ? -7.838 7.924 31.429 1.00 54.53 114 GLY A CA 1
ATOM 961 C C . GLY A 1 114 ? -6.585 8.367 30.656 1.00 54.53 114 GLY A C 1
ATOM 962 O O . GLY A 1 114 ? -6.670 9.260 29.824 1.00 54.53 114 GLY A O 1
ATOM 963 N N . ASN A 1 115 ? -5.437 7.710 30.866 1.00 58.09 115 ASN A N 1
ATOM 964 C CA . ASN A 1 115 ? -4.166 8.009 30.192 1.00 58.09 115 ASN A CA 1
ATOM 965 C C . ASN A 1 115 ? -3.927 7.182 28.905 1.00 58.09 115 ASN A C 1
ATOM 967 O O . ASN A 1 115 ? -2.975 7.426 28.164 1.00 58.09 115 ASN A O 1
ATOM 971 N N . THR A 1 116 ? -4.775 6.186 28.632 1.00 58.91 116 THR A N 1
ATOM 972 C CA . THR A 1 116 ? -4.670 5.275 27.476 1.00 58.91 116 THR A CA 1
ATOM 973 C C . THR A 1 116 ? -4.901 5.945 26.112 1.00 58.91 116 THR A C 1
ATOM 975 O O . THR A 1 116 ? -4.121 5.649 25.204 1.00 58.91 116 THR A O 1
ATOM 978 N N . PRO A 1 117 ? -5.885 6.856 25.913 1.00 63.59 117 PRO A N 1
ATOM 979 C CA . PRO A 1 117 ? -6.122 7.433 24.588 1.00 63.59 117 PRO A CA 1
ATOM 980 C C . PRO A 1 117 ? -4.911 8.225 24.077 1.00 63.59 117 PRO A C 1
ATOM 982 O O . PRO A 1 117 ? -4.516 8.047 22.929 1.00 63.59 117 PRO A O 1
ATOM 985 N N . GLY A 1 118 ? -4.247 9.014 24.931 1.00 68.56 118 GLY A N 1
ATOM 986 C CA . GLY A 1 118 ? -3.082 9.813 24.529 1.00 68.56 118 GLY A CA 1
ATOM 987 C C . GLY A 1 118 ? -1.922 8.979 23.971 1.00 68.56 118 GLY A C 1
ATOM 988 O O . GLY A 1 118 ? -1.329 9.348 22.960 1.00 68.56 118 GLY A O 1
ATOM 989 N N . LEU A 1 119 ? -1.636 7.820 24.574 1.00 69.56 119 LEU A N 1
ATOM 990 C CA . LEU A 1 119 ? -0.548 6.941 24.129 1.00 69.56 119 LEU A CA 1
ATOM 991 C C . LEU A 1 119 ? -0.842 6.297 22.766 1.00 69.56 119 LEU A C 1
ATOM 993 O O . LEU A 1 119 ? 0.051 6.196 21.924 1.00 69.56 119 LEU A O 1
ATOM 997 N N . VAL A 1 120 ? -2.092 5.878 22.549 1.00 73.75 120 VAL A N 1
ATOM 998 C CA . VAL A 1 120 ? -2.546 5.280 21.285 1.00 73.75 120 VAL A CA 1
ATOM 999 C C . VAL A 1 120 ? -2.425 6.301 20.151 1.00 73.75 120 VAL A C 1
ATOM 1001 O O . VAL A 1 120 ? -1.818 6.007 19.120 1.00 73.75 120 VAL A O 1
ATOM 1004 N N . TYR A 1 121 ? -2.916 7.525 20.367 1.00 72.88 121 TYR A N 1
ATOM 1005 C CA . TYR A 1 121 ? -2.811 8.603 19.381 1.00 72.88 121 TYR A CA 1
ATOM 1006 C C . TYR A 1 121 ? -1.358 9.000 19.101 1.00 72.88 121 TYR A C 1
ATOM 1008 O O . TYR A 1 121 ? -0.987 9.166 17.939 1.00 72.88 121 TYR A O 1
ATOM 1016 N N . MET A 1 122 ? -0.512 9.090 20.132 1.00 79.50 122 MET A N 1
ATOM 1017 C CA . MET A 1 122 ? 0.908 9.409 19.959 1.00 79.50 122 MET A CA 1
ATOM 1018 C C . MET A 1 122 ? 1.635 8.348 19.120 1.00 79.50 122 MET A C 1
ATOM 1020 O O . MET A 1 122 ? 2.457 8.694 18.273 1.00 79.50 122 MET A O 1
ATOM 1024 N N . TRP A 1 123 ? 1.308 7.064 19.304 1.00 80.75 123 TRP A N 1
ATOM 1025 C CA . TRP A 1 123 ? 1.887 5.987 18.500 1.00 80.75 123 TRP A CA 1
ATOM 1026 C C . TRP A 1 123 ? 1.456 6.049 17.030 1.00 80.75 123 TRP A C 1
ATOM 1028 O O . TRP A 1 123 ? 2.300 5.955 16.137 1.00 80.75 123 TRP A O 1
ATOM 1038 N N . PHE A 1 124 ? 0.162 6.252 16.758 1.00 79.62 124 PHE A N 1
ATOM 1039 C CA . PHE A 1 124 ? -0.319 6.412 15.381 1.00 79.62 124 PHE A CA 1
ATOM 1040 C C . PHE A 1 124 ? 0.310 7.626 14.693 1.00 79.62 124 PHE A C 1
ATOM 1042 O O . PHE A 1 124 ? 0.696 7.540 13.526 1.00 79.62 124 PHE A O 1
ATOM 1049 N N . LEU A 1 125 ? 0.481 8.731 15.424 1.00 79.44 125 LEU A N 1
ATOM 1050 C CA . LEU A 1 125 ? 1.152 9.920 14.911 1.00 79.44 125 LEU A CA 1
ATOM 1051 C C . LEU A 1 125 ? 2.632 9.654 14.600 1.00 79.44 125 LEU A C 1
ATOM 1053 O O . LEU A 1 125 ? 3.125 10.110 13.571 1.00 79.44 125 LEU A O 1
ATOM 1057 N N . LEU A 1 126 ? 3.325 8.874 15.434 1.00 84.06 126 LEU A N 1
ATOM 1058 C CA . LEU A 1 126 ? 4.712 8.467 15.196 1.00 84.06 126 LEU A CA 1
ATOM 1059 C C . LEU A 1 126 ? 4.834 7.650 13.901 1.00 84.06 126 LEU A C 1
ATOM 1061 O O . LEU A 1 126 ? 5.693 7.943 13.069 1.00 84.06 126 LEU A O 1
ATOM 1065 N N . ILE A 1 127 ? 3.959 6.661 13.690 1.00 84.94 127 ILE A N 1
ATOM 1066 C CA . ILE A 1 127 ? 3.942 5.864 12.452 1.00 84.94 127 ILE A CA 1
ATOM 1067 C C . ILE A 1 127 ? 3.647 6.738 11.231 1.00 84.94 127 ILE A C 1
ATOM 1069 O O . ILE A 1 127 ? 4.315 6.589 10.203 1.00 84.94 127 ILE A O 1
ATOM 1073 N N . TYR A 1 128 ? 2.692 7.665 11.343 1.00 84.50 128 TYR A N 1
ATOM 1074 C CA . TYR A 1 128 ? 2.392 8.628 10.285 1.00 84.50 128 TYR A CA 1
ATOM 1075 C C . TYR A 1 128 ? 3.620 9.484 9.946 1.00 84.50 128 TYR A C 1
ATOM 1077 O O . TYR A 1 128 ? 3.986 9.594 8.777 1.00 84.50 128 TYR A O 1
ATOM 1085 N N . GLN A 1 129 ? 4.311 10.022 10.954 1.00 87.31 129 GLN A N 1
ATOM 1086 C CA . GLN A 1 129 ? 5.518 10.827 10.762 1.00 87.31 129 GLN A CA 1
ATOM 1087 C C . GLN A 1 129 ? 6.663 10.024 10.133 1.00 87.31 129 GLN A C 1
ATOM 1089 O O . GLN A 1 129 ? 7.268 10.495 9.173 1.00 87.31 129 GLN A O 1
ATOM 1094 N N . LEU A 1 130 ? 6.941 8.805 10.607 1.00 88.25 130 LEU A N 1
ATOM 1095 C CA . LEU A 1 130 ? 7.965 7.940 10.008 1.00 88.25 130 LEU A CA 1
ATOM 1096 C C . LEU A 1 130 ? 7.647 7.604 8.548 1.00 88.25 130 LEU A C 1
ATOM 1098 O O . LEU A 1 130 ? 8.527 7.683 7.693 1.00 88.25 130 LEU A O 1
ATOM 1102 N N . SER A 1 131 ? 6.392 7.261 8.257 1.00 90.50 131 SER A N 1
ATOM 1103 C CA . SER A 1 131 ? 5.943 6.917 6.904 1.00 90.50 131 SER A CA 1
ATOM 1104 C C . SER A 1 131 ? 6.031 8.120 5.965 1.00 90.50 131 SER A C 1
ATOM 1106 O O . SER A 1 131 ? 6.486 7.989 4.829 1.00 90.50 131 SER A O 1
ATOM 1108 N N . PHE A 1 132 ? 5.673 9.306 6.460 1.00 89.44 132 PHE A N 1
ATOM 1109 C CA . PHE A 1 132 ? 5.794 10.565 5.734 1.00 89.44 132 PHE A CA 1
ATOM 1110 C C . PHE A 1 132 ? 7.258 10.925 5.448 1.00 89.44 132 PHE A C 1
ATOM 1112 O O . PHE A 1 132 ? 7.594 11.252 4.312 1.00 89.44 132 PHE A O 1
ATOM 1119 N N . LEU A 1 133 ? 8.150 10.793 6.436 1.00 93.19 133 LEU A N 1
ATOM 1120 C CA . LEU A 1 133 ? 9.587 11.024 6.256 1.00 93.19 133 LEU A CA 1
ATOM 1121 C C . LEU A 1 133 ? 10.197 10.049 5.243 1.00 93.19 133 LEU A C 1
ATOM 1123 O O . LEU A 1 133 ? 10.903 10.476 4.332 1.00 93.19 133 LEU A O 1
ATOM 1127 N N . LEU A 1 134 ? 9.896 8.753 5.356 1.00 90.94 134 LEU A N 1
ATOM 1128 C CA . LEU A 1 134 ? 10.352 7.740 4.398 1.00 90.94 134 LEU A CA 1
ATOM 1129 C C . LEU A 1 134 ? 9.810 8.006 2.987 1.00 90.94 134 LEU A C 1
ATOM 1131 O O . LEU A 1 134 ? 10.554 7.876 2.016 1.00 90.94 134 LEU A O 1
ATOM 1135 N N . GLY A 1 135 ? 8.548 8.429 2.876 1.00 91.50 135 GLY A N 1
ATOM 1136 C CA . GLY A 1 135 ? 7.927 8.821 1.612 1.00 91.50 135 GLY A CA 1
ATOM 1137 C C . GLY A 1 135 ? 8.607 10.032 0.973 1.00 91.50 135 GLY A C 1
ATOM 1138 O O . GLY A 1 135 ? 8.914 9.995 -0.217 1.00 91.50 135 GLY A O 1
ATOM 1139 N N . ILE A 1 136 ? 8.920 11.071 1.756 1.00 93.81 136 ILE A N 1
ATOM 1140 C CA . ILE A 1 136 ? 9.677 12.238 1.277 1.00 93.81 136 ILE A CA 1
ATOM 1141 C C . ILE A 1 136 ? 11.071 11.824 0.813 1.00 93.81 136 ILE A C 1
ATOM 1143 O O . ILE A 1 136 ? 11.492 12.229 -0.267 1.00 93.81 136 ILE A O 1
ATOM 1147 N N . ILE A 1 137 ? 11.781 11.004 1.592 1.00 94.44 137 ILE A N 1
ATOM 1148 C CA . ILE A 1 137 ? 13.116 10.517 1.219 1.00 94.44 137 ILE A CA 1
ATOM 1149 C C . ILE A 1 137 ? 13.043 9.746 -0.104 1.00 94.44 137 ILE A C 1
ATOM 1151 O O . ILE A 1 137 ? 13.819 10.025 -1.016 1.00 94.44 137 ILE A O 1
ATOM 1155 N N . GLY A 1 138 ? 12.082 8.828 -0.244 1.00 92.38 138 GLY A N 1
ATOM 1156 C CA . GLY A 1 138 ? 11.864 8.085 -1.485 1.00 92.38 138 GLY A CA 1
ATOM 1157 C C . GLY A 1 138 ? 11.542 8.997 -2.671 1.00 92.38 138 GLY A C 1
ATOM 1158 O O . GLY A 1 138 ? 12.114 8.829 -3.746 1.00 92.38 138 GLY A O 1
ATOM 1159 N N . TYR A 1 139 ? 10.694 10.007 -2.466 1.00 92.62 139 TYR A N 1
ATOM 1160 C CA . TYR A 1 139 ? 10.344 10.993 -3.489 1.00 92.62 139 TYR A CA 1
ATOM 1161 C C . TYR A 1 139 ? 11.550 11.830 -3.930 1.00 92.62 139 TYR A C 1
ATOM 1163 O O . TYR A 1 139 ? 11.788 11.980 -5.126 1.00 92.62 139 TYR A O 1
ATOM 1171 N N . VAL A 1 140 ? 12.352 12.326 -2.985 1.00 92.94 140 VAL A N 1
ATOM 1172 C CA . VAL A 1 140 ? 13.574 13.084 -3.292 1.00 92.94 140 VAL A CA 1
ATOM 1173 C C . VAL A 1 140 ? 14.565 12.212 -4.061 1.00 92.94 140 VAL A C 1
ATOM 1175 O O . VAL A 1 140 ? 15.072 12.647 -5.092 1.00 92.94 140 VAL A O 1
ATOM 1178 N N . LEU A 1 141 ? 14.798 10.967 -3.632 1.00 90.44 141 LEU A N 1
ATOM 1179 C CA . LEU A 1 141 ? 15.665 10.028 -4.355 1.00 90.44 141 LEU A CA 1
ATOM 1180 C C . LEU A 1 141 ? 15.147 9.732 -5.771 1.00 90.44 141 LEU A C 1
ATOM 1182 O O . LEU A 1 141 ? 15.939 9.654 -6.711 1.00 90.44 141 LEU A O 1
ATOM 1186 N N . PHE A 1 142 ? 13.828 9.622 -5.943 1.00 91.06 142 PHE A N 1
ATOM 1187 C CA . PHE A 1 142 ? 13.207 9.433 -7.252 1.00 91.06 142 PHE A CA 1
ATOM 1188 C C . PHE A 1 142 ? 13.386 10.660 -8.158 1.00 91.06 142 PHE A C 1
ATOM 1190 O O . PHE A 1 142 ? 13.744 10.514 -9.325 1.00 91.06 142 PHE A O 1
ATOM 1197 N N . LEU A 1 143 ? 13.220 11.875 -7.626 1.00 91.06 143 LEU A N 1
ATOM 1198 C CA . LEU A 1 143 ? 13.493 13.104 -8.377 1.00 91.06 143 LEU A CA 1
ATOM 1199 C C . LEU A 1 143 ? 14.971 13.219 -8.771 1.00 91.06 143 LEU A C 1
ATOM 1201 O O . LEU A 1 143 ? 15.271 13.551 -9.917 1.00 91.06 143 LEU A O 1
ATOM 1205 N N . LEU A 1 144 ? 15.897 12.900 -7.862 1.00 88.12 144 LEU A N 1
ATOM 1206 C CA . LEU A 1 144 ? 17.334 12.881 -8.162 1.00 88.12 144 LEU A CA 1
ATOM 1207 C C . LEU A 1 144 ? 17.673 11.870 -9.270 1.00 88.12 144 LEU A C 1
ATOM 1209 O O . LEU A 1 144 ? 18.544 12.135 -10.102 1.00 88.12 144 LEU A O 1
ATOM 1213 N N . PHE A 1 145 ? 16.958 10.741 -9.318 1.00 87.44 145 PHE A N 1
ATOM 1214 C CA . PHE A 1 145 ? 17.069 9.756 -10.393 1.00 87.44 145 PHE A CA 1
ATOM 1215 C C . PHE A 1 145 ? 16.562 10.302 -11.732 1.00 87.44 145 PHE A C 1
ATOM 1217 O O . PHE A 1 145 ? 17.256 10.171 -12.739 1.00 87.44 145 PHE A O 1
ATOM 1224 N N . LEU A 1 146 ? 15.407 10.975 -11.753 1.00 87.12 146 LEU A N 1
ATOM 1225 C CA . LEU A 1 146 ? 14.862 11.570 -12.979 1.00 87.12 146 LEU A CA 1
ATOM 1226 C C . LEU A 1 146 ? 15.764 12.667 -13.563 1.00 87.12 146 LEU A C 1
ATOM 1228 O O . LEU A 1 146 ? 15.911 12.747 -14.781 1.00 87.12 146 LEU A O 1
ATOM 1232 N N . ILE A 1 147 ? 16.404 13.476 -12.712 1.00 87.50 147 ILE A N 1
ATOM 1233 C CA . ILE A 1 147 ? 17.343 14.536 -13.132 1.00 87.50 147 ILE A CA 1
ATOM 1234 C C . ILE A 1 147 ? 18.683 13.943 -13.622 1.00 87.50 147 ILE A C 1
ATOM 1236 O O . ILE A 1 147 ? 19.517 14.651 -14.180 1.00 87.50 147 ILE A O 1
ATOM 1240 N N . ARG A 1 148 ? 18.884 12.626 -13.478 1.00 83.06 148 ARG A N 1
ATOM 1241 C CA . ARG A 1 148 ? 20.109 11.905 -13.854 1.00 83.06 148 ARG A CA 1
ATOM 1242 C C . ARG A 1 148 ? 21.365 12.374 -13.108 1.00 83.06 148 ARG A C 1
ATOM 1244 O O . ARG A 1 148 ? 22.481 12.355 -13.631 1.00 83.06 148 ARG A O 1
ATOM 1251 N N . ILE A 1 149 ? 21.187 12.779 -11.849 1.00 78.75 149 ILE A N 1
ATOM 1252 C CA . ILE A 1 149 ? 22.289 13.159 -10.949 1.00 78.75 149 ILE A CA 1
ATOM 1253 C C . ILE A 1 149 ? 23.141 11.929 -10.558 1.00 78.75 149 ILE A C 1
ATOM 1255 O O . ILE A 1 149 ? 24.304 12.071 -10.182 1.00 78.75 149 ILE A O 1
ATOM 1259 N N . ASP A 1 150 ? 22.616 10.714 -10.743 1.00 72.94 150 ASP A N 1
ATOM 1260 C CA . ASP A 1 150 ? 23.338 9.439 -10.619 1.00 72.94 150 ASP A CA 1
ATOM 1261 C C . ASP A 1 150 ? 24.620 9.388 -11.465 1.00 72.94 150 ASP A C 1
ATOM 1263 O O . ASP A 1 150 ? 25.637 8.859 -11.012 1.00 72.94 150 ASP A O 1
ATOM 1267 N N . MET A 1 151 ? 24.601 10.001 -12.654 1.00 71.62 151 MET A N 1
ATOM 1268 C CA . MET A 1 151 ? 25.773 10.098 -13.527 1.00 71.62 151 MET A CA 1
ATOM 1269 C C . MET A 1 151 ? 26.891 10.949 -12.907 1.00 71.62 151 MET A C 1
ATOM 1271 O O . MET A 1 151 ? 28.064 10.624 -13.063 1.00 71.62 151 MET A O 1
ATOM 1275 N N . PHE A 1 152 ? 26.536 12.012 -12.178 1.00 77.19 152 PHE A N 1
ATOM 1276 C CA . PHE A 1 152 ? 27.499 12.902 -11.525 1.00 77.19 152 PHE A CA 1
ATOM 1277 C C . PHE A 1 152 ? 28.066 12.313 -10.227 1.00 77.19 152 PHE A C 1
ATOM 1279 O O . PHE A 1 152 ? 29.222 12.572 -9.905 1.00 77.19 152 PHE A O 1
ATOM 1286 N N . LEU A 1 153 ? 27.289 11.501 -9.496 1.00 73.75 153 LEU A N 1
ATOM 1287 C CA . LEU A 1 153 ? 27.757 10.817 -8.280 1.00 73.75 153 LEU A CA 1
ATOM 1288 C C . LEU A 1 153 ? 28.475 9.482 -8.548 1.00 73.75 153 LEU A C 1
ATOM 1290 O O . LEU A 1 153 ? 28.981 8.872 -7.608 1.00 73.75 153 LEU A O 1
ATOM 1294 N N . GLY A 1 154 ? 28.517 9.002 -9.796 1.00 76.50 154 GLY A N 1
ATOM 1295 C CA . GLY A 1 154 ? 29.157 7.727 -10.146 1.00 76.50 154 GLY A CA 1
ATOM 1296 C C . GLY A 1 154 ? 28.470 6.495 -9.541 1.00 76.50 154 GLY A C 1
ATOM 1297 O O . GLY A 1 154 ? 29.058 5.414 -9.493 1.00 76.50 154 GLY A O 1
ATOM 1298 N N . ILE A 1 155 ? 27.230 6.640 -9.067 1.00 78.44 155 ILE A N 1
ATOM 1299 C CA . ILE A 1 155 ? 26.435 5.547 -8.502 1.00 78.44 155 ILE A CA 1
ATOM 1300 C C . ILE A 1 155 ? 25.707 4.846 -9.648 1.00 78.44 155 ILE A C 1
ATOM 1302 O O . ILE A 1 155 ? 25.177 5.485 -10.556 1.00 78.44 155 ILE A O 1
ATOM 1306 N N . LYS A 1 156 ? 25.637 3.511 -9.605 1.00 81.19 156 LYS A N 1
ATOM 1307 C CA . LYS A 1 156 ? 24.876 2.738 -10.593 1.00 81.19 156 LYS A CA 1
ATOM 1308 C C . LYS A 1 156 ? 23.407 3.190 -10.587 1.00 81.19 156 LYS A C 1
ATOM 1310 O O . LYS A 1 156 ? 22.707 2.988 -9.597 1.00 81.19 156 LYS A O 1
ATOM 1315 N N . SER A 1 157 ? 22.941 3.728 -11.719 1.00 82.31 157 SER A N 1
ATOM 1316 C CA . SER A 1 157 ? 21.569 4.228 -11.939 1.00 82.31 157 SER A CA 1
ATOM 1317 C C . SER A 1 157 ? 20.486 3.280 -11.414 1.00 82.31 157 SER A C 1
ATOM 1319 O O . SER A 1 157 ? 19.564 3.673 -10.700 1.00 82.31 157 SER A O 1
ATOM 1321 N N . GLN A 1 158 ? 20.671 1.988 -11.692 1.00 83.31 158 GLN A N 1
ATOM 1322 C CA . GLN A 1 158 ? 19.784 0.916 -11.259 1.00 83.31 158 GLN A CA 1
ATOM 1323 C C . GLN A 1 158 ? 19.632 0.852 -9.729 1.00 83.31 158 GLN A C 1
ATOM 1325 O O . GLN A 1 158 ? 18.521 0.733 -9.229 1.00 83.31 158 GLN A O 1
ATOM 1330 N N . THR A 1 159 ? 20.723 0.987 -8.973 1.00 86.31 159 THR A N 1
ATOM 1331 C CA . THR A 1 159 ? 20.710 0.898 -7.504 1.00 86.31 159 THR A CA 1
ATOM 1332 C C . THR A 1 159 ? 20.026 2.109 -6.865 1.00 86.31 159 THR A C 1
ATOM 1334 O O . THR A 1 159 ? 19.358 1.989 -5.835 1.00 86.31 159 THR A O 1
ATOM 1337 N N . MET A 1 160 ? 20.144 3.286 -7.483 1.00 85.12 160 MET A N 1
ATOM 1338 C CA . MET A 1 160 ? 19.468 4.487 -6.995 1.00 85.12 160 MET A CA 1
ATOM 1339 C C . MET A 1 160 ? 17.955 4.412 -7.239 1.00 85.12 160 MET A C 1
ATOM 1341 O O . MET A 1 160 ? 17.180 4.732 -6.342 1.00 85.12 160 MET A O 1
ATOM 1345 N N . LEU A 1 161 ? 17.530 3.891 -8.396 1.00 88.94 161 LEU A N 1
ATOM 1346 C CA . LEU A 1 161 ? 16.116 3.630 -8.676 1.00 88.94 161 LEU A CA 1
ATOM 1347 C C . LEU A 1 161 ? 15.533 2.566 -7.739 1.00 88.94 161 LEU A C 1
ATOM 1349 O O . LEU A 1 161 ? 14.473 2.779 -7.155 1.00 88.94 161 LEU A O 1
ATOM 1353 N N . GLU A 1 162 ? 16.232 1.442 -7.568 1.00 88.56 162 GLU A N 1
ATOM 1354 C CA . GLU A 1 162 ? 15.812 0.363 -6.668 1.00 88.56 162 GLU A CA 1
ATOM 1355 C C . GLU A 1 162 ? 15.652 0.873 -5.23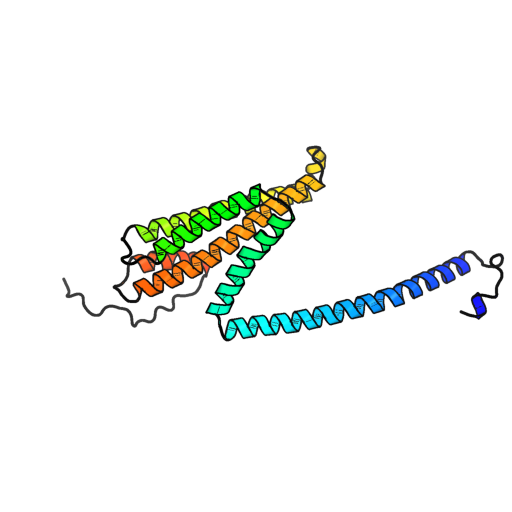2 1.00 88.56 162 GLU A C 1
ATOM 1357 O O . GLU A 1 162 ? 14.654 0.566 -4.582 1.00 88.56 162 GLU A O 1
ATOM 1362 N N . SER A 1 163 ? 16.575 1.711 -4.746 1.00 87.12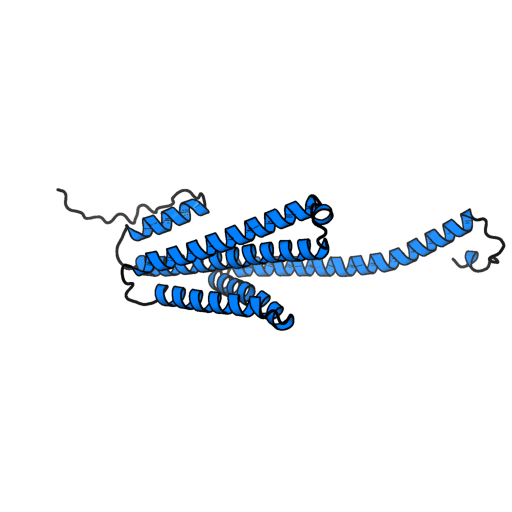 163 SER A N 1
ATOM 1363 C CA . SER A 1 163 ? 16.460 2.300 -3.407 1.00 87.12 163 SER A CA 1
ATOM 1364 C C . SER A 1 163 ? 15.334 3.336 -3.305 1.00 87.12 163 SER A C 1
ATOM 1366 O O . SER A 1 163 ? 14.576 3.292 -2.337 1.00 87.12 163 SER A O 1
ATOM 1368 N N . ALA A 1 164 ? 15.150 4.210 -4.301 1.00 91.19 164 ALA A N 1
ATOM 1369 C CA . ALA A 1 164 ? 14.057 5.186 -4.331 1.00 91.19 164 ALA A CA 1
ATOM 1370 C C . ALA A 1 164 ? 12.676 4.511 -4.301 1.00 91.19 164 ALA A C 1
ATOM 1372 O O . ALA A 1 164 ? 11.830 4.854 -3.471 1.00 91.19 164 ALA A O 1
ATOM 1373 N N . VAL A 1 165 ? 12.471 3.509 -5.164 1.00 90.50 165 VAL A N 1
ATOM 1374 C CA . VAL A 1 165 ? 11.231 2.720 -5.215 1.00 90.50 165 VAL A CA 1
ATOM 1375 C C . VAL A 1 165 ? 11.020 1.974 -3.903 1.00 90.50 165 VAL A C 1
ATOM 1377 O O . VAL A 1 165 ? 9.903 1.953 -3.391 1.00 90.50 165 VAL A O 1
ATOM 1380 N N . LEU A 1 166 ? 12.081 1.414 -3.317 1.00 88.56 166 LEU A N 1
ATOM 1381 C CA . LEU A 1 166 ? 12.007 0.720 -2.038 1.00 88.56 166 LEU A CA 1
ATOM 1382 C C . LEU A 1 166 ? 11.554 1.661 -0.908 1.00 88.56 166 LEU A C 1
ATOM 1384 O O . LEU A 1 166 ? 10.597 1.342 -0.205 1.00 88.56 166 LEU A O 1
ATOM 1388 N N . PHE A 1 167 ? 12.186 2.829 -0.744 1.00 89.00 167 PHE A N 1
ATOM 1389 C CA . PHE A 1 167 ? 11.795 3.816 0.273 1.00 89.00 167 PHE A CA 1
ATOM 1390 C C . PHE A 1 167 ? 10.373 4.345 0.058 1.00 89.00 167 PHE A C 1
ATOM 1392 O O . PHE A 1 167 ? 9.606 4.432 1.020 1.00 89.00 167 PHE A O 1
ATOM 1399 N N . GLY A 1 168 ? 9.995 4.629 -1.193 1.00 89.50 168 GLY A N 1
ATOM 1400 C CA . GLY A 1 168 ? 8.633 5.033 -1.543 1.00 89.50 168 GLY A CA 1
ATOM 1401 C C . GLY A 1 168 ? 7.603 3.951 -1.210 1.00 89.50 168 GLY A C 1
ATOM 1402 O O . GLY A 1 168 ? 6.576 4.243 -0.597 1.00 89.50 168 GLY A O 1
ATOM 1403 N N . PHE A 1 169 ? 7.905 2.691 -1.532 1.00 87.75 169 PHE A N 1
ATOM 1404 C CA . PHE A 1 169 ? 7.051 1.552 -1.202 1.00 87.75 169 PHE A CA 1
ATOM 1405 C C . PHE A 1 169 ? 6.905 1.369 0.312 1.00 87.75 169 PHE A C 1
ATOM 1407 O O . PHE A 1 169 ? 5.788 1.199 0.790 1.00 87.75 169 PHE A O 1
ATOM 1414 N N . TYR A 1 170 ? 7.994 1.458 1.083 1.00 86.38 170 TYR A N 1
ATOM 1415 C CA . TYR A 1 170 ? 7.940 1.375 2.547 1.00 86.38 170 TYR A CA 1
ATOM 1416 C C . TYR A 1 170 ? 7.107 2.497 3.171 1.00 86.38 170 TYR A C 1
ATOM 1418 O O . TYR A 1 170 ? 6.276 2.220 4.036 1.00 86.38 170 TYR A O 1
ATOM 1426 N N . GLY A 1 171 ? 7.318 3.742 2.735 1.00 88.81 171 GLY A N 1
ATOM 1427 C CA . GLY A 1 171 ? 6.560 4.892 3.227 1.00 88.81 171 GLY A CA 1
ATOM 1428 C C . GLY A 1 171 ? 5.069 4.764 2.919 1.00 88.81 171 GLY A C 1
ATOM 1429 O O . GLY A 1 171 ? 4.238 4.938 3.808 1.00 88.81 171 GLY A O 1
ATOM 1430 N N . LEU A 1 172 ? 4.720 4.378 1.689 1.00 89.12 172 LEU A N 1
ATOM 1431 C CA . LEU A 1 172 ? 3.324 4.179 1.298 1.00 89.12 172 LEU A CA 1
ATOM 1432 C C . LEU A 1 172 ? 2.686 2.992 2.033 1.00 89.12 172 LEU A C 1
ATOM 1434 O O . LEU A 1 172 ? 1.563 3.104 2.516 1.00 89.12 172 LEU A O 1
ATOM 1438 N N . TYR A 1 173 ? 3.401 1.872 2.151 1.00 88.69 173 TYR A N 1
ATOM 1439 C CA . TYR A 1 173 ? 2.901 0.659 2.792 1.00 88.69 173 TYR A CA 1
ATOM 1440 C C . TYR A 1 173 ? 2.548 0.896 4.263 1.00 88.69 173 TYR A C 1
ATOM 1442 O O . TYR A 1 173 ? 1.402 0.689 4.664 1.00 88.69 173 TYR A O 1
ATOM 1450 N N . TYR A 1 174 ? 3.510 1.374 5.060 1.00 87.00 174 TYR A N 1
ATOM 1451 C CA . TYR A 1 174 ? 3.272 1.647 6.478 1.00 87.00 174 TYR A CA 1
ATOM 1452 C C . TYR A 1 174 ? 2.339 2.846 6.692 1.00 87.00 174 TYR A C 1
ATOM 1454 O O . TYR A 1 174 ? 1.601 2.859 7.676 1.00 87.00 174 TYR A O 1
ATOM 1462 N N . GLY A 1 175 ? 2.304 3.803 5.757 1.00 87.88 175 GLY A N 1
ATOM 1463 C CA . GLY A 1 175 ? 1.376 4.931 5.787 1.00 87.88 175 GLY A CA 1
ATOM 1464 C C . GLY A 1 175 ? -0.084 4.503 5.632 1.00 87.88 175 GLY A C 1
ATOM 1465 O O . GLY A 1 175 ? -0.910 4.845 6.479 1.00 87.88 175 GLY A O 1
ATOM 1466 N N . VAL A 1 176 ? -0.400 3.717 4.595 1.00 86.69 176 VAL A N 1
ATOM 1467 C CA . VAL A 1 176 ? -1.768 3.211 4.374 1.00 86.69 176 VAL A CA 1
ATOM 1468 C C . VAL A 1 176 ? -2.168 2.238 5.482 1.00 86.69 176 VAL A C 1
ATOM 1470 O O . VAL A 1 176 ? -3.242 2.379 6.061 1.00 86.69 176 VAL A O 1
ATOM 1473 N N . LEU A 1 177 ? -1.275 1.318 5.858 1.00 86.31 177 LEU A N 1
ATOM 1474 C CA . LEU A 1 177 ? -1.538 0.360 6.933 1.00 86.31 177 LEU A CA 1
ATOM 1475 C C . LEU A 1 177 ? -1.787 1.063 8.278 1.00 86.31 177 LEU A C 1
ATOM 1477 O O . LEU A 1 177 ? -2.723 0.717 8.995 1.00 86.31 177 LEU A O 1
ATOM 1481 N N . GLY A 1 178 ? -0.983 2.073 8.621 1.00 85.31 178 GLY A N 1
ATOM 1482 C CA . GLY A 1 178 ? -1.178 2.874 9.830 1.00 85.31 178 GLY A CA 1
ATOM 1483 C C . GLY A 1 178 ? -2.506 3.636 9.823 1.00 85.31 178 GLY A C 1
ATOM 1484 O O . GLY A 1 178 ? -3.171 3.711 10.856 1.00 85.31 178 GLY A O 1
ATOM 1485 N N . GLN A 1 179 ? -2.922 4.148 8.663 1.00 84.06 179 GLN A N 1
ATOM 1486 C CA . GLN A 1 179 ? -4.212 4.812 8.486 1.00 84.06 179 GLN A CA 1
ATOM 1487 C C . GLN A 1 179 ? -5.398 3.862 8.707 1.00 84.06 179 GLN A C 1
ATOM 1489 O O . GLN A 1 179 ? -6.305 4.224 9.459 1.00 84.06 179 GLN A O 1
ATOM 1494 N N . ASP A 1 180 ? -5.392 2.679 8.092 1.00 84.25 180 ASP A N 1
ATOM 1495 C CA . ASP A 1 180 ? -6.508 1.728 8.199 1.00 84.25 180 ASP A CA 1
ATOM 1496 C C . ASP A 1 180 ? -6.668 1.221 9.640 1.00 84.25 180 ASP A C 1
ATOM 1498 O O . ASP A 1 180 ? -7.777 1.074 10.158 1.00 84.25 180 ASP A O 1
ATOM 1502 N N . ILE A 1 181 ? -5.550 1.003 10.335 1.00 80.94 181 ILE A N 1
ATOM 1503 C CA . ILE A 1 181 ? -5.559 0.563 11.734 1.00 80.94 181 ILE A CA 1
ATOM 1504 C C . ILE A 1 181 ? -6.024 1.692 12.660 1.00 80.94 181 ILE A C 1
ATOM 1506 O O . ILE A 1 181 ? -6.763 1.425 13.611 1.00 80.94 181 ILE A O 1
ATOM 1510 N N . ALA A 1 182 ? -5.640 2.942 12.380 1.00 82.56 182 ALA A N 1
ATOM 1511 C CA . ALA A 1 182 ? -6.122 4.097 13.130 1.00 82.56 182 ALA A CA 1
ATOM 1512 C C . ALA A 1 182 ? -7.646 4.255 13.005 1.00 82.56 182 ALA A C 1
ATOM 1514 O O . ALA A 1 182 ? -8.301 4.445 14.026 1.00 82.56 182 ALA A O 1
ATOM 1515 N N . GLU A 1 183 ? -8.209 4.095 11.800 1.00 77.75 183 GLU A N 1
ATOM 1516 C CA . GLU A 1 183 ? -9.662 4.144 11.555 1.00 77.75 183 GLU A CA 1
ATOM 1517 C C . GLU A 1 183 ? -10.409 3.054 12.343 1.00 77.75 183 GLU A C 1
ATOM 1519 O O . GLU A 1 183 ? -11.392 3.324 13.036 1.00 77.75 183 GLU A O 1
ATOM 1524 N N . ILE A 1 184 ? -9.893 1.822 12.334 1.00 77.38 184 ILE A N 1
ATOM 1525 C CA . ILE A 1 184 ? -10.489 0.713 13.095 1.00 77.38 184 ILE A CA 1
ATOM 1526 C C . ILE A 1 184 ? -10.372 0.946 14.609 1.00 77.38 184 ILE A C 1
ATOM 1528 O O . ILE A 1 184 ? -11.291 0.611 15.362 1.00 77.38 184 ILE A O 1
ATOM 1532 N N . SER A 1 185 ? -9.243 1.487 15.074 1.00 76.31 185 SER A N 1
ATOM 1533 C CA . SER A 1 185 ? -9.037 1.799 16.491 1.00 76.31 185 SER A CA 1
ATOM 1534 C C . SER A 1 185 ? -9.973 2.912 16.954 1.00 76.31 185 SER A C 1
ATOM 1536 O O . SER A 1 185 ? -10.563 2.789 18.028 1.00 76.31 185 SER A O 1
ATOM 1538 N N . SER A 1 186 ? -10.148 3.968 16.154 1.00 73.25 186 SER A N 1
ATOM 1539 C CA . SER A 1 186 ? -11.061 5.063 16.482 1.00 73.25 186 SER A CA 1
ATOM 1540 C C . SER A 1 186 ? -12.515 4.611 16.502 1.00 73.25 186 SER A C 1
ATOM 1542 O O . SER A 1 186 ? -13.223 4.946 17.447 1.00 73.25 186 SER A O 1
ATOM 1544 N N . ASP A 1 187 ? -12.943 3.786 15.541 1.00 74.19 187 ASP A N 1
ATOM 1545 C CA . ASP A 1 187 ? -14.300 3.225 15.510 1.00 74.19 187 ASP A CA 1
ATOM 1546 C C . ASP A 1 187 ? -14.606 2.426 16.786 1.00 74.19 187 ASP A C 1
ATOM 1548 O O . ASP A 1 187 ? -15.674 2.560 17.390 1.00 74.19 187 ASP A O 1
ATOM 1552 N N . LYS A 1 188 ? -13.649 1.597 17.226 1.00 70.62 188 LYS A N 1
ATOM 1553 C CA . LYS A 1 188 ? -13.796 0.792 18.445 1.00 70.62 188 LYS A CA 1
ATOM 1554 C C . LYS A 1 188 ? -13.817 1.664 19.697 1.00 70.62 188 LYS A C 1
ATOM 1556 O O . LYS A 1 188 ? -14.691 1.478 20.540 1.00 70.62 188 LYS A O 1
ATOM 1561 N N . MET A 1 189 ? -12.917 2.641 19.808 1.00 70.38 189 MET A N 1
ATOM 1562 C CA . MET A 1 189 ? -12.887 3.568 20.945 1.00 70.38 189 MET A CA 1
ATOM 1563 C C . MET A 1 189 ? -14.164 4.417 21.029 1.00 70.38 189 MET A C 1
ATOM 1565 O O . MET A 1 189 ? -14.723 4.554 22.115 1.00 70.38 189 MET A O 1
ATOM 1569 N N . ALA A 1 190 ? -14.676 4.909 19.898 1.00 66.56 190 ALA A N 1
ATOM 1570 C CA . ALA A 1 190 ? -15.937 5.647 19.840 1.00 66.56 190 ALA A CA 1
ATOM 1571 C C . ALA A 1 190 ? -17.128 4.778 20.280 1.00 66.56 190 ALA A C 1
ATOM 1573 O O . ALA A 1 190 ? -17.954 5.226 21.073 1.00 66.56 190 ALA A O 1
ATOM 1574 N N . SER A 1 191 ? -17.177 3.506 19.860 1.00 63.84 191 SER A N 1
ATOM 1575 C CA . SER A 1 191 ? -18.228 2.572 20.298 1.00 63.84 191 SER A CA 1
ATOM 1576 C C . SER A 1 191 ? -18.195 2.266 21.802 1.00 63.84 191 SER A C 1
ATOM 1578 O O . SER A 1 191 ? -19.230 1.974 22.388 1.00 63.84 191 SER A O 1
ATOM 1580 N N . HIS A 1 192 ? -17.027 2.372 22.447 1.00 60.38 192 HIS A N 1
ATOM 1581 C CA . HIS A 1 192 ? -16.892 2.205 23.896 1.00 60.38 192 HIS A CA 1
ATOM 1582 C C . HIS A 1 192 ? -17.292 3.457 24.691 1.00 60.38 192 HIS A C 1
ATOM 1584 O O . HIS A 1 192 ? -17.745 3.328 25.826 1.00 60.38 192 HIS A O 1
ATOM 1590 N N . ILE A 1 193 ? -17.121 4.652 24.115 1.00 55.03 193 ILE A N 1
ATOM 1591 C CA . ILE A 1 193 ? -17.436 5.939 24.760 1.00 55.03 193 ILE A CA 1
ATOM 1592 C C . ILE A 1 193 ? -18.913 6.319 24.563 1.00 55.03 193 ILE A C 1
ATOM 1594 O O . ILE A 1 193 ? -19.505 6.927 25.453 1.00 55.03 193 ILE A O 1
ATOM 1598 N N . GLY A 1 194 ? -19.538 5.904 23.454 1.00 54.41 194 GLY A N 1
ATOM 1599 C CA . GLY A 1 194 ? -20.965 6.129 23.184 1.00 54.41 194 GLY A CA 1
ATOM 1600 C C . GLY A 1 194 ? -21.923 5.557 24.241 1.00 54.41 194 GLY A C 1
ATOM 1601 O O . GLY A 1 194 ? -23.034 6.059 24.369 1.00 54.41 194 GLY A O 1
ATOM 1602 N N . ASP A 1 195 ? -21.474 4.585 25.044 1.00 46.69 195 ASP A N 1
ATOM 1603 C CA . ASP A 1 195 ? -22.243 3.994 26.150 1.00 46.69 195 ASP A CA 1
ATOM 1604 C C . ASP A 1 195 ? -21.954 4.629 27.532 1.00 46.69 195 ASP A C 1
ATOM 1606 O O . ASP A 1 195 ? -22.633 4.309 28.509 1.00 46.69 195 ASP A O 1
ATOM 1610 N N . CYS A 1 196 ? -20.960 5.520 27.671 1.00 43.03 196 CYS A N 1
ATOM 1611 C CA . CYS A 1 196 ? -20.570 6.112 28.962 1.00 43.03 196 CYS A CA 1
ATOM 1612 C C . CYS A 1 196 ? -20.051 7.560 28.811 1.00 43.03 196 CYS A C 1
ATOM 1614 O O . CYS A 1 196 ? -18.858 7.789 28.660 1.00 43.03 196 CYS A O 1
ATOM 1616 N N . ASN A 1 197 ? -20.946 8.543 28.946 1.00 43.12 197 ASN A N 1
ATOM 1617 C CA . ASN A 1 197 ? -20.665 9.945 29.313 1.00 43.12 197 ASN A CA 1
ATOM 1618 C C . ASN A 1 197 ? -19.650 10.765 28.464 1.00 43.12 197 ASN A C 1
ATOM 1620 O O . ASN A 1 197 ? -18.477 10.921 28.794 1.00 43.12 197 ASN A O 1
ATOM 1624 N N . SER A 1 198 ? -20.202 11.417 27.432 1.00 56.19 198 SER A N 1
ATOM 1625 C CA . SER A 1 198 ? -20.139 12.868 27.143 1.00 56.19 198 SER A CA 1
ATOM 1626 C C . SER A 1 198 ? -18.786 13.616 27.126 1.00 56.19 198 SER A C 1
ATOM 1628 O O . SER A 1 198 ? -18.272 14.058 28.154 1.00 56.19 198 SER A O 1
ATOM 1630 N N . GLY A 1 199 ? -18.334 13.970 25.914 1.00 47.69 199 GLY A N 1
ATOM 1631 C CA . GLY A 1 199 ? -17.924 15.351 25.605 1.00 47.69 199 GLY A CA 1
ATOM 1632 C C . GLY A 1 199 ? -16.451 15.588 25.267 1.00 47.69 199 GLY A C 1
ATOM 1633 O O . GLY A 1 199 ? -16.129 15.965 24.146 1.00 47.69 199 GLY A O 1
ATOM 1634 N N . LEU A 1 200 ? -15.533 15.411 26.217 1.00 45.72 200 LEU A N 1
ATOM 1635 C CA . LEU A 1 200 ? -14.214 16.059 26.111 1.00 45.72 200 LEU A CA 1
ATOM 1636 C C . LEU A 1 200 ? -13.183 15.284 25.266 1.00 45.72 200 LEU A C 1
ATOM 1638 O O . LEU A 1 200 ? -12.417 15.881 24.515 1.00 45.72 200 LEU A O 1
ATOM 1642 N N . ASN A 1 201 ? -13.190 13.951 25.339 1.00 48.06 201 ASN A N 1
ATOM 1643 C CA . ASN A 1 201 ? -12.256 13.109 24.574 1.00 48.06 201 ASN A CA 1
ATOM 1644 C C . ASN A 1 201 ? -12.712 12.880 23.125 1.00 48.06 201 ASN A C 1
ATOM 1646 O O . ASN A 1 201 ? -11.889 12.585 22.258 1.00 48.06 201 ASN A O 1
ATOM 1650 N N . GLN A 1 202 ? -14.010 13.059 22.865 1.00 52.53 202 GLN A N 1
ATOM 1651 C CA . GLN A 1 202 ? -14.594 12.993 21.530 1.00 52.53 202 GLN A CA 1
ATOM 1652 C C . GLN A 1 202 ? -14.178 14.212 20.695 1.00 52.53 202 GLN A C 1
ATOM 1654 O O . GLN A 1 202 ? -13.795 14.046 19.549 1.00 52.53 202 GLN A O 1
ATOM 1659 N N . LEU A 1 203 ? -14.107 15.410 21.290 1.00 50.53 203 LEU A N 1
ATOM 1660 C CA . LEU A 1 203 ? -13.684 16.636 20.596 1.00 50.53 203 LEU A CA 1
ATOM 1661 C C . LEU A 1 203 ? -12.247 16.575 20.057 1.00 50.53 203 LEU A C 1
ATOM 1663 O O . LEU A 1 203 ? -11.968 17.120 18.995 1.00 50.53 203 LEU A O 1
ATOM 1667 N N . VAL A 1 204 ? -11.332 15.901 20.760 1.00 51.12 204 VAL A N 1
ATOM 1668 C CA . VAL A 1 204 ? -9.940 15.737 20.301 1.00 51.12 204 VAL A CA 1
ATOM 1669 C C . VAL A 1 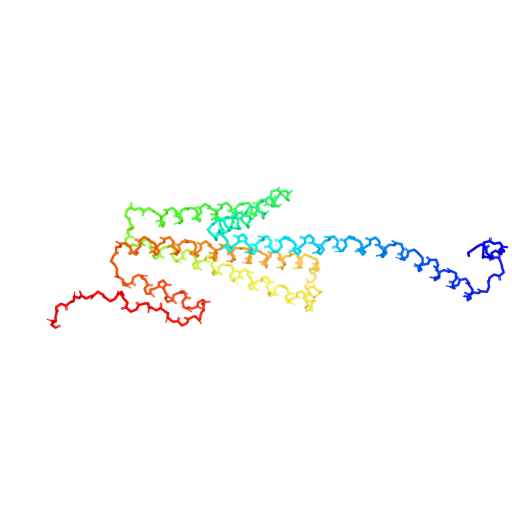204 ? -9.852 14.715 19.163 1.00 51.12 204 VAL A C 1
ATOM 1671 O O . VAL A 1 204 ? -9.129 14.938 18.191 1.00 51.12 204 VAL A O 1
ATOM 1674 N N . ALA A 1 205 ? -10.615 13.621 19.254 1.00 51.28 205 ALA A N 1
ATOM 1675 C CA . ALA A 1 205 ? -10.721 12.631 18.184 1.00 51.28 205 ALA A CA 1
ATOM 1676 C C . ALA A 1 205 ? -11.385 13.233 16.932 1.00 51.28 205 ALA A C 1
ATOM 1678 O O . ALA A 1 205 ? -10.869 13.082 15.824 1.00 51.28 205 ALA A O 1
ATOM 1679 N N . ASP A 1 206 ? -12.463 13.995 17.120 1.00 48.84 206 ASP A N 1
ATOM 1680 C CA . ASP A 1 206 ? -13.208 14.672 16.062 1.00 48.84 206 ASP A CA 1
ATOM 1681 C C . ASP A 1 206 ? -12.379 15.792 15.418 1.00 48.84 206 ASP A C 1
ATOM 1683 O O . ASP A 1 206 ? -12.379 15.902 14.196 1.00 48.84 206 ASP A O 1
ATOM 1687 N N . ALA A 1 207 ? -11.598 16.567 16.185 1.00 48.59 207 ALA A N 1
ATOM 1688 C CA . ALA A 1 207 ? -10.687 17.584 15.642 1.00 48.59 207 ALA A CA 1
ATOM 1689 C C . ALA A 1 207 ? -9.591 16.974 14.749 1.00 48.59 207 ALA A C 1
ATOM 1691 O O . ALA A 1 207 ? -9.236 17.542 13.713 1.00 48.59 207 ALA A O 1
ATOM 1692 N N . PHE A 1 208 ? -9.087 15.789 15.107 1.00 49.50 208 PHE A N 1
ATOM 1693 C CA . PHE A 1 208 ? -8.116 15.061 14.288 1.00 49.50 208 PHE A CA 1
ATOM 1694 C C . PHE A 1 208 ? -8.764 14.446 13.031 1.00 49.50 208 PHE A C 1
ATOM 1696 O O . PHE A 1 208 ? -8.168 14.466 11.952 1.00 49.50 208 PHE A O 1
ATOM 1703 N N . PHE A 1 209 ? -10.012 13.972 13.128 1.00 48.31 209 PHE A N 1
ATOM 1704 C CA . PHE A 1 209 ? -10.815 13.545 11.971 1.00 48.31 209 PHE A CA 1
ATOM 1705 C C . PHE A 1 209 ? -11.158 14.707 11.025 1.00 48.31 209 PHE A C 1
ATOM 1707 O O . PHE A 1 209 ? -11.144 14.534 9.801 1.00 48.31 209 PHE A O 1
ATOM 1714 N N . PHE A 1 210 ? -11.416 15.899 11.570 1.00 50.34 210 PHE A N 1
ATOM 1715 C CA . PHE A 1 210 ? -11.741 17.108 10.812 1.00 50.34 210 PHE A CA 1
ATOM 1716 C C . PHE A 1 210 ? -10.585 17.541 9.909 1.00 50.34 210 PHE A C 1
ATOM 1718 O O . PHE A 1 210 ? -10.795 17.857 8.737 1.00 50.34 210 PHE A O 1
ATOM 1725 N N . ALA A 1 211 ? -9.353 17.450 10.423 1.00 49.84 211 ALA A N 1
ATOM 1726 C CA . ALA A 1 211 ? -8.138 17.730 9.662 1.00 49.84 211 ALA A CA 1
ATOM 1727 C C . ALA A 1 211 ? -7.933 16.776 8.467 1.00 49.84 211 ALA A C 1
ATOM 1729 O O . ALA A 1 211 ? -7.205 17.115 7.536 1.00 49.84 211 ALA A O 1
ATOM 1730 N N . LYS A 1 212 ? -8.576 15.598 8.467 1.00 48.78 212 LYS A N 1
ATOM 1731 C CA . LYS A 1 212 ? -8.393 14.571 7.433 1.00 48.78 212 LYS A CA 1
ATOM 1732 C C . LYS A 1 212 ? -9.470 14.567 6.344 1.00 48.78 212 LYS A C 1
ATOM 1734 O O . LYS A 1 212 ? -9.164 14.159 5.229 1.00 48.78 212 LYS A O 1
ATOM 1739 N N . ASN A 1 213 ? -10.710 14.979 6.635 1.00 41.78 213 ASN A N 1
ATOM 1740 C CA . ASN A 1 213 ? -11.845 14.667 5.749 1.00 41.78 213 ASN A CA 1
ATOM 1741 C C . ASN A 1 213 ? -12.731 15.838 5.296 1.00 41.78 213 ASN A C 1
ATOM 1743 O O . ASN A 1 213 ? -13.671 15.579 4.549 1.00 41.78 213 ASN A O 1
ATOM 1747 N N . ASN A 1 214 ? -12.463 17.087 5.705 1.00 41.53 214 ASN A N 1
ATOM 1748 C CA . ASN A 1 214 ? -13.171 18.306 5.261 1.00 41.53 214 ASN A CA 1
ATOM 1749 C C . ASN A 1 214 ? -14.700 18.136 5.066 1.00 41.53 214 ASN A C 1
ATOM 1751 O O . ASN A 1 214 ? -15.275 18.609 4.084 1.00 41.53 214 ASN A O 1
ATOM 1755 N N . ARG A 1 215 ? -15.360 17.389 5.963 1.00 44.38 215 ARG A N 1
ATOM 1756 C CA . ARG A 1 215 ? -16.805 17.139 5.916 1.00 44.38 215 ARG A CA 1
ATOM 1757 C C . ARG A 1 215 ? -17.495 18.066 6.914 1.00 44.38 215 ARG A C 1
ATOM 1759 O O . ARG A 1 215 ? -17.043 18.126 8.056 1.00 44.38 215 ARG A O 1
ATOM 1766 N N . PRO A 1 216 ? -18.565 18.779 6.518 1.00 31.66 216 PRO A N 1
ATOM 1767 C CA . PRO A 1 216 ? -19.295 19.636 7.439 1.00 31.66 216 PRO A CA 1
ATOM 1768 C C . PRO A 1 216 ? -19.936 18.792 8.543 1.00 31.66 216 PRO A C 1
ATOM 1770 O O . PRO A 1 216 ? -20.404 17.678 8.297 1.00 31.66 216 PRO A O 1
ATOM 1773 N N . CYS A 1 217 ? -19.927 19.338 9.758 1.00 43.84 217 CYS A N 1
ATOM 1774 C CA . CYS A 1 217 ? -20.511 18.726 10.941 1.00 43.84 217 CYS A CA 1
ATOM 1775 C C . CYS A 1 217 ? -21.971 18.344 10.680 1.00 43.84 217 CYS A C 1
ATOM 1777 O O . CYS A 1 217 ? -22.816 19.217 10.498 1.00 43.84 217 CYS A O 1
ATOM 1779 N N . LEU A 1 218 ? -22.274 17.050 10.727 1.00 38.72 218 LEU A N 1
ATOM 1780 C CA . LEU A 1 218 ? -23.620 16.583 11.022 1.00 38.72 218 LEU A CA 1
ATOM 1781 C C . LEU A 1 218 ? -23.592 16.088 12.468 1.00 38.72 218 LEU A C 1
ATOM 1783 O O . LEU A 1 218 ? -23.508 14.891 12.726 1.00 38.72 218 LEU A O 1
ATOM 1787 N N . PHE A 1 219 ? -23.569 17.022 13.420 1.00 42.12 219 PHE A N 1
ATOM 1788 C CA . PHE A 1 219 ? -23.999 16.675 14.768 1.00 42.12 219 PHE A CA 1
ATOM 1789 C C . PHE A 1 219 ? -25.523 16.524 14.704 1.00 42.12 219 PHE A C 1
ATOM 1791 O O . PHE A 1 219 ? -26.189 17.492 14.333 1.00 42.12 219 PHE A O 1
ATOM 1798 N N . PRO A 1 220 ? -26.102 15.352 15.016 1.00 34.72 220 PRO A N 1
ATOM 1799 C CA . PRO A 1 220 ? -27.501 15.316 15.398 1.00 34.72 220 PRO A CA 1
ATOM 1800 C C . PRO A 1 220 ? -27.637 16.146 16.681 1.00 34.72 220 PRO A C 1
ATOM 1802 O O . PRO A 1 220 ? -26.926 15.911 17.659 1.00 34.72 220 PRO A O 1
ATOM 1805 N N . GLU A 1 221 ? -28.534 17.132 16.663 1.00 44.66 221 GLU A N 1
ATOM 1806 C CA . GLU A 1 221 ? -28.857 18.045 17.776 1.00 44.66 221 GLU A CA 1
ATOM 1807 C C . GLU A 1 221 ? -29.354 17.318 19.050 1.00 44.66 221 GLU A C 1
ATOM 1809 O O . GLU A 1 221 ? -29.608 17.933 20.084 1.00 44.66 221 GLU A O 1
ATOM 1814 N N . ASP A 1 222 ? -29.454 15.991 19.003 1.00 39.69 222 ASP A N 1
ATOM 1815 C CA . ASP A 1 222 ? -30.132 15.156 19.987 1.00 39.69 222 ASP A CA 1
ATOM 1816 C C . ASP A 1 222 ? -29.225 14.730 21.161 1.00 39.69 222 ASP A C 1
ATOM 1818 O O . ASP A 1 222 ? -29.700 14.116 22.116 1.00 39.69 222 ASP A O 1
ATOM 1822 N N . GLN A 1 223 ? -27.923 15.046 21.122 1.00 47.22 223 GLN A N 1
ATOM 1823 C CA . GLN A 1 223 ? -26.938 14.676 22.158 1.00 47.22 223 GLN A CA 1
ATOM 1824 C C . GLN A 1 223 ? -26.504 15.834 23.068 1.00 47.22 223 GLN A C 1
ATOM 1826 O O . GLN A 1 223 ? -25.442 15.785 23.689 1.00 47.22 223 GLN A O 1
ATOM 1831 N N . CYS A 1 224 ? -27.339 16.862 23.216 1.00 32.91 224 CYS A N 1
ATOM 1832 C CA . CYS A 1 224 ? -27.168 17.835 24.291 1.00 32.91 224 CYS A CA 1
ATOM 1833 C C . CYS A 1 224 ? -27.740 17.244 25.599 1.00 32.91 224 CYS A C 1
ATOM 1835 O O . CYS A 1 224 ? -28.950 16.995 25.664 1.00 32.91 224 CYS A O 1
ATOM 1837 N N . PRO A 1 225 ? -26.936 16.986 26.651 1.00 36.78 225 PRO A N 1
ATOM 1838 C CA . PRO A 1 225 ? -27.486 16.572 27.933 1.00 36.78 225 PRO A CA 1
ATOM 1839 C C . PRO A 1 225 ? -28.351 17.710 28.489 1.00 36.78 225 PRO A C 1
ATOM 1841 O O . PRO A 1 225 ? -27.858 18.741 28.946 1.00 36.78 225 PRO A O 1
ATOM 1844 N N . ARG A 1 226 ? -29.675 17.519 28.448 1.00 44.44 226 ARG A N 1
ATOM 1845 C CA . ARG A 1 226 ? -30.623 18.315 29.229 1.00 44.44 226 ARG A CA 1
ATOM 1846 C C . ARG A 1 226 ? -30.325 18.088 30.708 1.00 44.44 226 ARG A C 1
ATOM 1848 O O . ARG A 1 226 ? -30.690 17.052 31.251 1.00 44.44 226 ARG A O 1
ATOM 1855 N N . GLY A 1 227 ? -29.698 19.070 31.347 1.00 44.59 227 GLY A N 1
ATOM 1856 C CA . GLY A 1 227 ? -29.614 19.135 32.804 1.00 44.59 227 GLY A CA 1
ATOM 1857 C C . GLY A 1 227 ? -28.248 19.547 33.328 1.00 44.59 227 GLY A C 1
ATOM 1858 O O . GLY A 1 227 ? -27.506 18.715 33.834 1.00 44.59 227 GLY A O 1
ATOM 1859 N N . LEU A 1 228 ? -27.964 20.847 33.299 1.00 34.38 228 LEU A N 1
ATOM 1860 C CA . LEU A 1 228 ? -27.128 21.476 34.318 1.00 34.38 228 LEU A CA 1
ATOM 1861 C C . LEU A 1 228 ? -27.983 22.563 34.985 1.00 34.38 228 LEU A C 1
ATOM 1863 O O . LEU A 1 228 ? -28.536 23.401 34.268 1.00 34.38 228 LEU A O 1
ATOM 1867 N N . PRO A 1 229 ? -28.179 22.525 36.317 1.00 34.62 229 PRO A N 1
ATOM 1868 C CA . PRO A 1 229 ? -28.887 23.583 37.019 1.00 34.62 229 PRO A CA 1
ATOM 1869 C C . PRO A 1 229 ? -28.050 24.859 36.939 1.00 34.62 229 PRO A C 1
ATOM 1871 O O . PRO A 1 229 ? -26.834 24.825 37.122 1.00 34.62 229 PRO A O 1
ATOM 1874 N N . GLY A 1 230 ? -28.719 25.965 36.622 1.00 38.62 230 GLY A N 1
ATOM 1875 C CA . GLY A 1 230 ? -28.086 27.269 36.531 1.00 38.62 230 GLY A CA 1
ATOM 1876 C C . GLY A 1 230 ? -27.438 27.669 37.850 1.00 38.62 230 GLY A C 1
ATOM 1877 O O . GLY A 1 230 ? -28.068 27.559 38.900 1.00 38.62 230 GLY A O 1
ATOM 1878 N N . PHE A 1 231 ? -26.206 28.151 37.741 1.00 32.97 231 PHE A N 1
ATOM 1879 C CA . PHE A 1 231 ? -25.623 29.215 38.546 1.00 32.97 231 PHE A CA 1
ATOM 1880 C C . PHE A 1 231 ? -24.605 29.954 37.680 1.00 32.97 231 PHE A C 1
ATOM 1882 O O . PHE A 1 231 ? -23.853 29.266 36.952 1.00 32.97 231 PHE A O 1
#

Foldseek 3Di:
DVVVVPDDPVPDDPVNVVVVVVVVVVVVVVVVVVVVVVVVVVVVVVVVVVVVVLVVCCVPPVPVSLVVVLVCLLVVVVVVCVVVVVPVCVVVSVVVVVVLVVLLVLLQDPPNDPCNVVVSVVVLVVLLVQLVVLLVVLVVLVVCLVVVCCVVVVHDSVVSPVSSVVSNCSSVSSNVSSVSSVVVSLVSNCVVCVVPDDDDVVVVVVVVVCVPDVDDDPDPPPPDPPDDDDD

Organism: Rhodnius prolixus (NCBI:txid13249)

Secondary structure (DSSP, 8-state):
-HHHHTS-TTS--HHHHHHHHHHHHHHHHHHHHHHHHHHHHHHHHHHHHHHHHHHHHHHH-HHHHHHHHHHHHHHHHHHHHHHTT-HHHHHHHHHHHHHHHHHHHHHHPSS--TTHHHHHHHHHHHHHHHHHHHHHHHHHHHHHHHTTTHHHHT--HHHHHHHHHHHHHHHHHHHHHHHHHHHHHHHHHHHHHTTS--SHHHHHHHHHHHHHH-PPP---GGG--------

pLDDT: mean 74.6, std 16.75, range [31.66, 96.31]

InterPro domains:
  IPR040176 RING finger protein RNF121/RNF175 [PTHR13407] (4-200)

=== Feature glossary ===
Legend for the data blocks above and below:

— What the protein is —

Sequence gives the chain of amino acids in standard one-letter code (A=alanine, C=cysteine, …, Y=tyrosine), read N→C. It is the only feature that is directly encoded by the gene; all structural features are derived from the folded form of this sequence.

The annotation block draws on four external resources. InterPro: which protein families and domains the sequence belongs to. GO: standardized terms for what the protein does, what process it participates in, and where in the cell it acts. CATH: which structural fold it has in the CATH hierarchy. Organism: the species of origin.

— Where its atoms are —

Atomic coordinates in PDBx/mmCIF format — the same representation the Protein Data Bank distributes. Each line of the _atom_site loop places one backbone atom in Cartesian space (units: ångströms, origin: arbitrary).

Six rendered views show the 3D structure from the faces of a cube — i.e. along ±x, ±y, ±z. Rendering representation is drawn randomly per protein from cartoon (secondary-structure ribbons), sticks (backbone bonds), or molecular surface; coloring is either N→C rainbow (blue at the N-terminus through red at the C-terminus) or one color per chain.

— Local backbone conformation —

DSSP 8-state secondary structure assigns each residue one of H (α-helix), G (3₁₀-helix), I (π-helix), E (extended β-strand), B (isolated β-bridge), T (hydrogen-bonded turn), S (bend), or '-' (coil). The assignment is computed from backbone hydrogen-bond geometry via the Kabsch–Sander algorithm.

P-SEA three-state annotation labels each residue as helix, strand, or coil based purely on the geometry of the Cα trace. It serves as a fallback when the full backbone (and thus DSSP) is unavailable.

φ (phi) and ψ (psi) are the two rotatable backbone dihedrals per residue: φ is the C(i-1)–N–Cα–C torsion, ψ is the N–Cα–C–N(i+1) torsion, both in degrees on (−180°, 180°]. α-helical residues cluster near (−60°, −45°); β-strand residues near (−120°, +130°). A Ramachandran plot is simply a scatter of (φ, ψ) for every residue.

— Global shape and packing —

Radius of gyration (Rg) is the root-mean-square distance of Cα atoms from their centroid — a single number for overall size and compactness. A globular domain of N residues has Rg ≈ 2.2·N^0.38 Å; an extended or disordered chain has a much larger Rg. The Cα contact count is the number of residue pairs whose Cα atoms are within 8 Å and are more than four positions apart in sequence — a standard proxy for tertiary packing density. The bounding box is the smallest axis-aligned box enclosing all Cα atoms.

Accessible surface area quantifies burial. A residue with SASA near zero is packed into the hydrophobic core; one with SASA >100 Å² sits on the surface. Computed here via the Shrake–Rupley numerical algorithm with a 1.4 Å probe.

The contact map is a binary N×N matrix image: pixel (i, j) is dark where Cα_i and Cα_j are within 8 Å and |i−j|>4. Because the |i−j|>4 filter removes local helical contacts, off-diagonal stripes parallel to the main diagonal indicate parallel β-sheets; stripes perpendicular to it indicate antiparallel β-sheets. The Ramachandran plot scatters every residue's (φ, ψ) pair against the sterically allowed regions. The PAE heatmap renders the predicted-aligned-error matrix.

— Structural neighborhood —

A 3Di character summarizes, for each residue, the relative orientation of the Cα frame of its nearest spatial neighbor. Because it encodes fold topology rather than chemistry, 3Di alignments detect remote structural similarity that sequence alignment misses.

Structural nearest neighbors (via Foldseek easy-search vs the PDB). Reported per hit: target PDB id, E-value, and alignment TM-score. A TM-score above ~0.5 is the conventional threshold for 'same fold'.

— Confidence and disorder —

For AlphaFold models, the B-factor field carries pLDDT — the model's own estimate of local accuracy on a 0–100 scale. Regions with pLDDT<50 should be treated as essentially unmodeled; they often correspond to intrinsically disordered segments.

B-factor (Debye–Waller factor) reflects atomic displacement in the crystal lattice. It is an experimental observable (units Å²), not a prediction; low values mean the atom is pinned down, high values mean it moves or is heterogeneous across the crystal.

Predicted Aligned Error (PAE) is an AlphaFold confidence matrix: entry (i, j) is the expected error in the position of residue j, in ångströms, when the prediction is superimposed on the true structure at residue i. Low PAE within a block of residues means that block is internally rigid and well-predicted; high PAE between two blocks means their relative placement is uncertain even if each block individually is confident.